Protein AF-A0A6G5A1R6-F1 (afdb_monomer_lite)

Secondary structure (DSSP, 8-state):
--PPPPPPP----------------PPPP-PPP--SHHHHHHHHHHHHHHHHHHHHHHHHHHHHHHHHHHHHHHHHHHHHHHHHHHHHHHHHHHHHHHHHHHHHH-SSS--HHHHHHHHHHHHHHHHHTTT--HHHHHHHHHHHHHHHHHHHHHHHHHHHHHHHHHHHHHHHHTTPPPPPTT-PPP--------TTSS--

Organism: Rhipicephalus microplus (NCBI:txid6941)

InterPro domains:
  IPR013956 E3 ubiquitin ligase Bre1 [PTHR23163] (1-174)
  IPR058643 BRE1-like, coiled-coil containing domain [PF26095] (72-158)

Structure (mmCIF, N/CA/C/O backbone):
data_AF-A0A6G5A1R6-F1
#
_entry.id   AF-A0A6G5A1R6-F1
#
loop_
_atom_site.group_PDB
_atom_site.id
_atom_site.type_symbol
_atom_site.label_atom_id
_atom_site.label_alt_id
_atom_site.label_comp_id
_atom_site.label_asym_id
_atom_site.label_entity_id
_atom_site.label_seq_id
_atom_site.pdbx_PDB_ins_code
_atom_site.Cartn_x
_atom_site.Cartn_y
_atom_site.Cartn_z
_atom_site.occupancy
_atom_site.B_iso_or_equiv
_atom_site.auth_seq_id
_atom_site.auth_comp_id
_atom_site.auth_asym_id
_atom_site.auth_atom_id
_atom_site.pdbx_PDB_model_num
ATOM 1 N N . MET A 1 1 ? -18.354 44.944 42.701 1.00 37.66 1 MET A N 1
ATOM 2 C CA . MET A 1 1 ? -18.327 45.266 41.257 1.00 37.66 1 MET A CA 1
ATOM 3 C C . MET A 1 1 ? -17.566 44.148 40.556 1.00 37.66 1 MET A C 1
ATOM 5 O O . MET A 1 1 ? -16.345 44.161 40.581 1.00 37.66 1 MET A O 1
ATOM 9 N N . ALA A 1 2 ? -18.259 43.123 40.054 1.00 40.31 2 ALA A N 1
ATOM 10 C CA . ALA A 1 2 ? -17.629 41.998 39.359 1.00 40.31 2 ALA A CA 1
ATOM 11 C C . ALA A 1 2 ? -17.933 42.120 37.860 1.00 40.31 2 ALA A C 1
ATOM 13 O O . ALA A 1 2 ? -19.094 42.089 37.451 1.00 40.31 2 ALA A O 1
ATOM 14 N N . SER A 1 3 ? -16.886 42.349 37.069 1.00 41.44 3 SER A N 1
ATOM 15 C CA . SER A 1 3 ? -16.968 42.670 35.644 1.00 41.44 3 SER A CA 1
ATOM 16 C C . SER A 1 3 ? -17.394 41.464 34.804 1.00 41.44 3 SER A C 1
ATOM 18 O O . SER A 1 3 ? -16.716 40.441 34.756 1.00 41.44 3 SER A O 1
ATOM 20 N N . LYS A 1 4 ? -18.520 41.625 34.108 1.00 42.22 4 LYS A N 1
ATOM 21 C CA . LYS A 1 4 ? -19.064 40.735 33.076 1.00 42.22 4 LYS A CA 1
ATOM 22 C C . LYS A 1 4 ? -18.298 40.984 31.765 1.00 42.22 4 LYS A C 1
ATOM 24 O O . LYS A 1 4 ? -18.279 42.119 31.296 1.00 42.22 4 LYS A O 1
ATOM 29 N N . ARG A 1 5 ? -17.699 39.959 31.150 1.00 47.28 5 ARG A N 1
ATOM 30 C CA . ARG A 1 5 ? -17.283 39.997 29.731 1.00 47.28 5 ARG A CA 1
ATOM 31 C C . ARG A 1 5 ? -18.296 39.199 28.898 1.00 47.28 5 ARG A C 1
ATOM 33 O O . ARG A 1 5 ? -18.532 38.044 29.249 1.00 47.28 5 ARG A O 1
ATOM 40 N N . PRO A 1 6 ? -18.902 39.763 27.838 1.00 44.19 6 PRO A N 1
ATOM 41 C CA . PRO A 1 6 ? -19.706 38.996 26.895 1.00 44.19 6 PRO A CA 1
ATOM 42 C C . PRO A 1 6 ? -18.831 38.442 25.757 1.00 44.19 6 PRO A C 1
ATOM 44 O O . PRO A 1 6 ? -17.873 39.088 25.332 1.00 44.19 6 PRO A O 1
ATOM 47 N N . ALA A 1 7 ? -19.160 37.242 25.278 1.00 43.38 7 ALA A N 1
ATOM 48 C CA . ALA A 1 7 ? -18.595 36.649 24.065 1.00 43.38 7 ALA A CA 1
ATOM 49 C C . ALA A 1 7 ? -19.375 37.129 22.820 1.00 43.38 7 ALA A C 1
ATOM 51 O O . ALA A 1 7 ? -20.590 37.325 22.934 1.00 43.38 7 ALA A O 1
ATOM 52 N N . PRO A 1 8 ? -18.730 37.306 21.652 1.00 47.03 8 PRO A N 1
ATOM 53 C CA . PRO A 1 8 ? -19.421 37.670 20.421 1.00 47.03 8 PRO A CA 1
ATOM 54 C C . PRO A 1 8 ? -20.036 36.435 19.738 1.00 47.03 8 PRO A C 1
ATOM 56 O O . PRO A 1 8 ? -19.440 35.358 19.727 1.00 47.03 8 PRO A O 1
ATOM 59 N N . GLN A 1 9 ? -21.237 36.610 19.182 1.00 48.62 9 GLN A N 1
ATOM 60 C CA . GLN A 1 9 ? -21.895 35.684 18.254 1.00 48.62 9 GLN A CA 1
ATOM 61 C C . GLN A 1 9 ? -21.699 36.177 16.815 1.00 48.62 9 GLN A C 1
ATOM 63 O O . GLN A 1 9 ? -21.861 37.369 16.587 1.00 48.62 9 GLN A O 1
ATOM 68 N N . ASP A 1 10 ? -21.368 35.256 15.903 1.00 35.75 10 ASP A N 1
ATOM 69 C CA . ASP A 1 10 ? -21.681 35.193 14.454 1.00 35.75 10 ASP A CA 1
ATOM 70 C C . ASP A 1 10 ? -20.736 34.127 13.852 1.00 35.75 10 ASP A C 1
ATOM 72 O O . ASP A 1 10 ? -19.562 34.107 14.199 1.00 35.75 10 ASP A O 1
ATOM 76 N N . SER A 1 11 ? -21.073 33.174 12.979 1.00 40.50 11 SER A N 1
ATOM 77 C CA . SER A 1 11 ? -22.237 32.863 12.141 1.00 40.50 11 SER A CA 1
ATOM 78 C C . SER A 1 11 ? -22.070 31.384 11.631 1.00 40.50 11 SER A C 1
ATOM 80 O O . SER A 1 11 ? -21.159 30.702 12.106 1.00 40.50 11 SER A O 1
ATOM 82 N N . PRO A 1 12 ? -22.931 30.810 10.758 1.00 45.41 12 PRO A N 1
ATOM 83 C CA . PRO A 1 12 ? -23.432 29.435 10.898 1.00 45.41 12 PRO A CA 1
ATOM 84 C C . PRO A 1 12 ? -22.786 28.356 10.001 1.00 45.41 12 PRO A C 1
ATOM 86 O O . PRO A 1 12 ? -22.313 28.630 8.906 1.00 45.41 12 PRO A O 1
ATOM 89 N N . GLY A 1 13 ? -22.933 27.093 10.430 1.00 36.28 13 GLY A N 1
ATOM 90 C CA . GLY A 1 13 ? -22.993 25.917 9.551 1.00 36.28 13 GLY A CA 1
ATOM 91 C C . GLY A 1 13 ? -21.692 25.134 9.363 1.00 36.28 13 GLY A C 1
ATOM 92 O O . GLY A 1 13 ? -20.876 25.510 8.544 1.00 36.28 13 GLY A O 1
ATOM 93 N N . VAL A 1 14 ? -21.550 24.001 10.060 1.00 35.31 14 VAL A N 1
ATOM 94 C CA . VAL A 1 14 ? -21.408 22.647 9.481 1.00 35.31 14 VAL A CA 1
ATOM 95 C C . VAL A 1 14 ? -21.689 21.643 10.606 1.00 35.31 14 VAL A C 1
ATOM 97 O O . VAL A 1 14 ? -21.234 21.773 11.740 1.00 35.31 14 VAL A O 1
ATOM 100 N N . SER A 1 15 ? -22.521 20.667 10.271 1.00 44.44 15 SER A N 1
ATOM 101 C CA . SER A 1 15 ? -23.044 19.578 11.087 1.00 44.44 15 SER A CA 1
ATOM 102 C C . SER A 1 15 ? -21.977 18.802 11.866 1.00 44.44 15 SER A C 1
ATOM 104 O O . SER A 1 15 ? -21.265 17.975 11.298 1.00 44.44 15 SER A O 1
ATOM 106 N 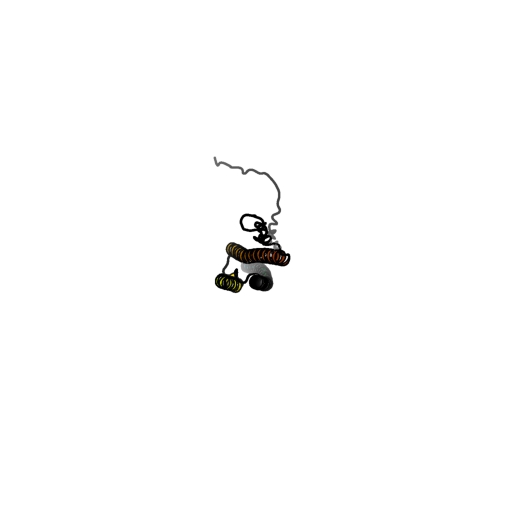N . SER A 1 16 ? -21.948 18.972 13.186 1.00 34.16 16 SER A N 1
ATOM 107 C CA . SER A 1 16 ? -21.417 17.960 14.096 1.00 34.16 16 SER A CA 1
ATOM 108 C C . SER A 1 16 ? -22.596 17.176 14.667 1.00 34.16 16 SER A C 1
ATOM 110 O O . SER A 1 16 ? -23.357 17.648 15.512 1.00 34.16 16 SER A O 1
ATOM 112 N N . SER A 1 17 ? -22.791 15.958 14.162 1.00 43.94 17 SER A N 1
ATOM 113 C CA . SER A 1 17 ? -23.677 14.971 14.773 1.00 43.94 17 SER A CA 1
ATOM 114 C C . SER A 1 17 ? -23.094 14.570 16.129 1.00 43.94 17 SER A C 1
ATOM 116 O O . SER A 1 17 ? -22.391 13.566 16.255 1.00 43.94 17 SER A O 1
ATOM 118 N N . ALA A 1 18 ? -23.345 15.392 17.146 1.00 39.50 18 ALA A N 1
ATOM 119 C CA . ALA A 1 18 ? -23.112 15.031 18.531 1.00 39.50 18 ALA A CA 1
ATOM 120 C C . ALA A 1 18 ? -23.950 13.778 18.833 1.00 39.50 18 ALA A C 1
ATOM 122 O O . ALA A 1 18 ? -25.140 13.754 18.496 1.00 39.50 18 ALA A O 1
ATOM 123 N N . PRO A 1 19 ? -23.379 12.723 19.440 1.00 44.16 19 PRO A N 1
ATOM 124 C CA . PRO A 1 19 ? -24.162 11.554 19.789 1.00 44.16 19 PRO A CA 1
ATOM 125 C C . PRO A 1 19 ? -25.196 12.021 20.807 1.00 44.16 19 PRO A C 1
ATOM 127 O O . PRO A 1 19 ? -24.842 12.508 21.882 1.00 44.16 19 PRO A O 1
ATOM 130 N N . SER A 1 20 ? -26.478 11.938 20.445 1.00 49.69 20 SER A N 1
ATOM 131 C CA . SER A 1 20 ? -27.570 12.285 21.345 1.00 49.69 20 SER A CA 1
ATOM 132 C C . SER A 1 20 ? -27.355 11.494 22.629 1.00 49.69 20 SER A C 1
ATOM 134 O O . SER A 1 20 ? -27.448 10.262 22.617 1.00 49.69 20 SER A O 1
ATOM 136 N N . ALA A 1 21 ? -27.012 12.179 23.719 1.00 51.44 21 ALA A N 1
ATOM 137 C CA . ALA A 1 21 ? -26.946 11.567 25.029 1.00 51.44 21 ALA A CA 1
ATOM 138 C C . ALA A 1 21 ? -28.348 11.026 25.312 1.00 51.44 21 ALA A C 1
ATOM 140 O O . ALA A 1 21 ? -29.255 11.786 25.654 1.00 51.44 21 ALA A O 1
ATOM 141 N N . LYS A 1 22 ? -28.546 9.723 25.076 1.00 55.75 22 LYS A N 1
ATOM 142 C CA . LYS A 1 22 ? -29.782 9.011 25.381 1.00 55.75 22 LYS A CA 1
ATOM 143 C C . LYS A 1 22 ? -29.945 9.119 26.892 1.00 55.75 22 LYS A C 1
ATOM 145 O O . LYS A 1 22 ? -29.352 8.346 27.640 1.00 55.75 22 LYS A O 1
ATOM 150 N N . LYS A 1 23 ? -30.666 10.148 27.347 1.00 60.12 23 LYS A N 1
ATOM 151 C CA . LYS A 1 23 ? -31.041 10.307 28.749 1.00 60.12 23 LYS A CA 1
ATOM 152 C C . LYS A 1 23 ? -31.852 9.068 29.088 1.00 60.12 23 LYS A C 1
ATOM 154 O O . LYS A 1 23 ? -32.952 8.885 28.577 1.00 60.12 23 LYS A O 1
ATOM 159 N N . VAL A 1 24 ? -31.240 8.180 29.864 1.00 60.38 24 VAL A N 1
ATOM 160 C CA . VAL A 1 24 ? -31.854 6.928 30.289 1.00 60.38 24 VAL A CA 1
ATOM 161 C C . VAL A 1 24 ? -33.054 7.300 31.147 1.00 60.38 24 VAL A C 1
ATOM 163 O O . VAL A 1 24 ? -32.905 7.772 32.274 1.00 60.38 24 VAL A O 1
ATOM 166 N N . HIS A 1 25 ? -34.243 7.164 30.569 1.00 57.06 25 HIS A N 1
ATOM 167 C CA . HIS A 1 25 ? -35.486 7.401 31.272 1.00 57.06 25 HIS A CA 1
ATOM 168 C C . HIS A 1 25 ? -35.794 6.149 32.088 1.00 57.06 25 HIS A C 1
ATOM 170 O O . HIS A 1 25 ? -36.140 5.106 31.541 1.00 57.06 25 HIS A O 1
ATOM 176 N N . PHE A 1 26 ? -35.615 6.241 33.402 1.00 61.94 26 PHE A N 1
ATOM 177 C CA . PHE A 1 26 ? -36.092 5.216 34.321 1.00 61.94 26 PHE A CA 1
ATOM 178 C C . PHE A 1 26 ? -37.542 5.522 34.684 1.00 61.94 26 PHE A C 1
ATOM 180 O O . PHE A 1 26 ? -37.869 6.672 34.990 1.00 61.94 26 PHE A O 1
ATOM 187 N N . GLU A 1 27 ? -38.402 4.508 34.642 1.00 59.50 27 GLU A N 1
ATOM 188 C CA . GLU A 1 27 ? -39.765 4.619 35.153 1.00 59.50 27 GLU A CA 1
ATOM 189 C C . GLU A 1 27 ? -39.739 4.723 36.691 1.00 59.50 27 GLU A C 1
ATOM 191 O O . GLU A 1 27 ? -39.061 3.919 37.344 1.00 59.50 27 GLU A O 1
ATOM 196 N N . PRO A 1 28 ? -40.438 5.698 37.301 1.00 60.69 28 PRO A N 1
ATOM 197 C CA . PRO A 1 28 ? -40.482 5.834 38.753 1.00 60.69 28 PRO A CA 1
ATOM 198 C C . PRO A 1 28 ? -41.183 4.640 39.418 1.00 60.69 28 PRO A C 1
ATOM 200 O O . PRO A 1 28 ? -42.360 4.379 39.172 1.00 60.69 28 PRO A O 1
ATOM 203 N N . PHE A 1 29 ? -40.479 3.945 40.314 1.00 60.00 29 PHE A N 1
ATOM 204 C CA . PHE A 1 29 ? -41.039 2.863 41.127 1.00 60.00 29 PHE A CA 1
ATOM 205 C C . PHE A 1 29 ? -41.682 3.427 42.401 1.00 60.00 29 PHE A C 1
ATOM 207 O O . PHE A 1 29 ? -41.032 4.147 43.161 1.00 60.00 29 PHE A O 1
ATOM 214 N N . ARG A 1 30 ? -42.959 3.109 42.644 1.00 66.44 30 ARG A N 1
ATOM 215 C CA . ARG A 1 30 ? -43.690 3.569 43.834 1.00 66.44 30 ARG A CA 1
ATOM 216 C C . ARG A 1 30 ? -43.457 2.607 44.995 1.00 66.44 30 ARG A C 1
ATOM 218 O O . ARG A 1 30 ? -43.897 1.462 44.954 1.00 66.44 30 ARG A O 1
ATOM 225 N N . ILE A 1 31 ? -42.796 3.088 46.041 1.00 61.56 31 ILE A N 1
ATOM 226 C CA . ILE A 1 31 ? -42.693 2.379 47.318 1.00 61.56 31 ILE A CA 1
ATOM 227 C C . ILE A 1 31 ? -44.078 2.460 47.983 1.00 61.56 31 ILE A C 1
ATOM 229 O O . ILE A 1 31 ? -44.575 3.555 48.238 1.00 61.56 31 ILE A O 1
ATOM 233 N N . GLY A 1 32 ? -44.744 1.316 48.179 1.00 65.38 32 GLY A N 1
ATOM 234 C CA . GLY A 1 32 ? -46.032 1.239 48.887 1.00 65.38 32 GLY A CA 1
ATOM 235 C C . GLY A 1 32 ? -45.906 1.596 50.375 1.00 65.38 32 GLY A C 1
ATOM 236 O O . GLY A 1 32 ? -44.791 1.757 50.867 1.00 65.38 32 GLY A O 1
ATOM 237 N N . GLN A 1 33 ? -47.030 1.684 51.097 1.00 63.47 33 GLN A N 1
ATOM 238 C CA . GLN A 1 33 ? -47.055 2.030 52.530 1.00 63.47 33 GLN A CA 1
ATOM 239 C C . GLN A 1 33 ? -46.072 1.177 53.343 1.00 63.47 33 GLN A C 1
ATOM 241 O O . GLN A 1 33 ? -45.880 -0.003 53.054 1.00 63.47 33 GLN A O 1
ATOM 246 N N . VAL A 1 34 ? -45.406 1.807 54.306 1.00 63.84 34 VAL A N 1
ATOM 247 C CA . VAL A 1 34 ? -44.343 1.210 55.116 1.00 63.84 34 VAL A CA 1
ATOM 248 C C . VAL A 1 34 ? -44.787 1.254 56.571 1.00 63.84 34 VAL A C 1
ATOM 250 O O . VAL A 1 34 ? -45.128 2.326 57.066 1.00 63.84 34 VAL A O 1
ATOM 253 N N . SER A 1 35 ? -44.809 0.099 57.230 1.00 69.69 35 SER A N 1
ATOM 254 C CA . SER A 1 35 ? -45.418 -0.063 58.558 1.00 69.69 35 SER A CA 1
ATOM 255 C C . SER A 1 35 ? -44.371 -0.156 59.671 1.00 69.69 35 SER A C 1
ATOM 257 O O . SER A 1 35 ? -44.672 0.119 60.830 1.00 69.69 35 SER A O 1
ATOM 259 N N . THR A 1 36 ? -43.131 -0.524 59.325 1.00 84.38 36 THR A N 1
ATOM 260 C CA . THR A 1 36 ? -41.991 -0.651 60.244 1.00 84.38 36 THR A CA 1
ATOM 261 C C . THR A 1 36 ? -40.688 -0.189 59.580 1.00 84.38 36 THR A C 1
ATOM 263 O O . THR A 1 36 ? -40.569 -0.172 58.354 1.00 84.38 36 THR A O 1
ATOM 266 N N . LEU A 1 37 ? -39.687 0.171 60.392 1.00 84.56 37 LEU A N 1
ATOM 267 C CA . LEU A 1 37 ? -38.338 0.530 59.924 1.00 84.56 37 LEU A CA 1
ATOM 268 C C . LEU A 1 37 ? -37.701 -0.603 59.099 1.00 84.56 37 LEU A C 1
ATOM 270 O O . LEU A 1 37 ? -37.118 -0.364 58.049 1.00 84.56 37 LEU A O 1
ATOM 274 N N . GLU A 1 38 ? -37.903 -1.844 59.532 1.00 87.06 38 GLU A N 1
ATOM 275 C CA . GLU A 1 38 ? -37.393 -3.049 58.874 1.00 87.06 38 GLU A CA 1
ATOM 276 C C . GLU A 1 38 ? -38.022 -3.263 57.482 1.00 87.06 38 GLU A C 1
ATOM 278 O O . GLU A 1 38 ? -37.331 -3.597 56.519 1.00 87.06 38 GLU A O 1
ATOM 283 N N . GLU A 1 39 ? -39.324 -2.980 57.333 1.00 85.06 39 GLU A N 1
ATOM 284 C CA . GLU A 1 39 ? -40.007 -3.008 56.034 1.00 85.06 39 GLU A CA 1
ATOM 285 C C . GLU A 1 39 ? -39.484 -1.902 55.095 1.00 85.06 39 GLU A C 1
ATOM 287 O O . GLU A 1 39 ? -39.354 -2.110 53.883 1.00 85.06 39 GLU A O 1
ATOM 292 N N . MET A 1 40 ? -39.144 -0.731 55.645 1.00 84.88 40 MET A N 1
ATOM 293 C CA . MET A 1 40 ? -38.543 0.374 54.893 1.00 84.88 40 MET A CA 1
ATOM 294 C C . MET A 1 40 ? -37.166 0.003 54.341 1.00 84.88 40 MET A C 1
ATOM 296 O O . MET A 1 40 ? -36.891 0.214 53.154 1.00 84.88 40 MET A O 1
ATOM 300 N N . ASP A 1 41 ? -36.310 -0.553 55.196 1.00 88.75 41 ASP A N 1
ATOM 301 C CA . ASP A 1 41 ? -34.943 -0.938 54.853 1.00 88.75 41 ASP A CA 1
ATOM 302 C C . ASP A 1 41 ? -34.941 -2.058 53.813 1.00 88.75 41 ASP A C 1
ATOM 304 O O . ASP A 1 41 ? -34.221 -1.981 52.813 1.00 88.75 41 ASP A O 1
ATOM 308 N N . MET A 1 42 ? -35.837 -3.038 53.965 1.00 91.56 42 MET A N 1
ATOM 309 C CA . MET A 1 42 ? -36.051 -4.095 52.978 1.00 91.56 42 MET A CA 1
ATOM 310 C C . MET A 1 42 ? -36.425 -3.524 51.601 1.00 91.56 42 MET A C 1
ATOM 312 O O . MET A 1 42 ? -35.809 -3.873 50.590 1.00 91.56 42 MET A O 1
ATOM 316 N N . LYS A 1 43 ? -37.399 -2.601 51.534 1.00 88.88 43 LYS A N 1
ATOM 317 C CA . LYS A 1 43 ? -37.808 -1.958 50.268 1.00 88.88 43 LYS A CA 1
ATOM 318 C C . LYS A 1 43 ? -36.690 -1.097 49.672 1.00 88.88 43 LYS A C 1
ATOM 320 O O . LYS A 1 43 ? -36.519 -1.069 48.450 1.00 88.88 43 LYS A O 1
ATOM 325 N N . THR A 1 44 ? -35.896 -0.435 50.511 1.00 91.44 44 THR A N 1
ATOM 326 C CA . THR A 1 44 ? -34.741 0.368 50.079 1.00 91.44 44 THR A CA 1
ATOM 327 C C . THR A 1 44 ? -33.654 -0.511 49.462 1.00 91.44 44 THR A C 1
ATOM 329 O O . THR A 1 44 ? -33.168 -0.202 48.371 1.00 91.44 44 THR A O 1
ATOM 332 N N . LEU A 1 45 ? -33.319 -1.639 50.096 1.00 95.38 45 LEU A N 1
ATOM 333 C CA . LEU A 1 45 ? -32.371 -2.621 49.564 1.00 95.38 45 LEU A CA 1
ATOM 334 C C . LEU A 1 45 ? -32.842 -3.200 48.227 1.00 95.38 45 LEU A C 1
ATOM 336 O O . LEU A 1 45 ? -32.063 -3.246 47.274 1.00 95.38 45 LEU A O 1
ATOM 340 N N . GLN A 1 46 ? -34.119 -3.575 48.113 1.00 92.81 46 GLN A N 1
ATOM 341 C CA . GLN A 1 46 ? -34.694 -4.058 46.852 1.00 92.81 46 GLN A CA 1
ATOM 342 C C . GLN A 1 46 ? -34.580 -3.015 45.732 1.00 92.81 46 GLN A C 1
ATOM 344 O O . GLN A 1 46 ? -34.193 -3.346 44.608 1.00 92.81 46 GLN A O 1
ATOM 349 N N . PHE A 1 47 ? -34.867 -1.744 46.032 1.00 88.88 47 PHE A N 1
ATOM 350 C CA . PHE A 1 47 ? -34.736 -0.654 45.066 1.00 88.88 47 PHE A CA 1
ATOM 351 C C . PHE A 1 47 ? -33.284 -0.451 44.617 1.00 88.88 47 PHE A C 1
ATOM 353 O O . PHE A 1 47 ? -33.007 -0.351 43.418 1.00 88.88 47 PHE A O 1
ATOM 360 N N . GLN A 1 48 ? -32.347 -0.416 45.567 1.00 94.25 48 GLN A N 1
ATOM 361 C CA . GLN A 1 48 ? -30.924 -0.284 45.265 1.00 94.25 48 GLN A CA 1
ATOM 362 C C . GLN A 1 48 ? -30.428 -1.453 44.412 1.00 94.25 48 GLN A C 1
ATOM 364 O O . GLN A 1 48 ? -29.770 -1.221 43.398 1.00 94.25 48 GLN A O 1
ATOM 369 N N . ASN A 1 49 ? -30.804 -2.687 44.757 1.00 95.50 49 ASN A N 1
ATOM 370 C CA . ASN A 1 49 ? -30.438 -3.885 44.007 1.00 95.50 49 ASN A CA 1
ATOM 371 C C . ASN A 1 49 ? -30.978 -3.830 42.569 1.00 95.50 49 ASN A C 1
ATOM 373 O O . ASN A 1 49 ? -30.223 -4.004 41.614 1.00 95.50 49 ASN A O 1
ATOM 377 N N . ARG A 1 50 ? -32.245 -3.435 42.384 1.00 95.19 50 ARG A N 1
ATOM 378 C CA . ARG A 1 50 ? -32.838 -3.269 41.048 1.00 95.19 50 ARG A CA 1
ATOM 379 C C . ARG A 1 50 ? -32.131 -2.197 40.215 1.00 95.19 50 ARG A C 1
ATOM 381 O O . ARG A 1 50 ? -31.917 -2.390 39.020 1.00 95.19 50 ARG A O 1
ATOM 388 N N . LYS A 1 51 ? -31.719 -1.085 40.830 1.00 95.75 51 LYS A N 1
ATOM 389 C CA . LYS A 1 51 ? -30.951 -0.026 40.155 1.00 95.75 51 LYS A CA 1
ATOM 390 C C . LYS A 1 51 ? -29.535 -0.482 39.789 1.00 95.75 51 LYS A C 1
ATOM 392 O O . LYS A 1 51 ? -29.024 -0.095 38.738 1.00 95.75 51 LYS A O 1
ATOM 397 N N . LEU A 1 52 ? -28.898 -1.292 40.635 1.00 97.19 52 LEU A N 1
ATOM 398 C CA . LEU A 1 52 ? -27.608 -1.915 40.332 1.00 97.19 52 LEU A CA 1
ATOM 399 C C . LEU A 1 52 ? -27.734 -2.903 39.170 1.00 97.19 52 LEU A C 1
ATOM 401 O O . LEU A 1 52 ? -26.939 -2.809 38.240 1.00 97.19 52 LEU A O 1
ATOM 405 N N . ALA A 1 53 ? -28.762 -3.756 39.168 1.00 96.62 53 ALA A N 1
ATOM 406 C CA . ALA A 1 53 ? -29.045 -4.681 38.071 1.00 96.62 53 ALA A CA 1
ATOM 407 C C . ALA A 1 53 ? -29.233 -3.939 36.738 1.00 96.62 53 ALA A C 1
ATOM 409 O O . ALA A 1 53 ? -28.571 -4.253 35.757 1.00 96.62 53 ALA A O 1
ATOM 410 N N . GLN A 1 54 ? -30.022 -2.859 36.721 1.00 96.25 54 GLN A N 1
ATOM 411 C CA . GLN A 1 54 ? -30.196 -2.035 35.518 1.00 96.25 54 GLN A CA 1
ATOM 412 C C . GLN A 1 54 ? -28.886 -1.408 35.015 1.00 96.25 54 GLN A C 1
ATOM 414 O O . GLN A 1 54 ? -28.651 -1.342 33.807 1.00 96.25 54 GLN A O 1
ATOM 419 N N . ARG A 1 55 ? -28.021 -0.927 35.922 1.00 96.44 55 ARG A N 1
ATOM 420 C CA . ARG A 1 55 ? -26.694 -0.409 35.542 1.00 96.44 55 ARG A CA 1
ATOM 421 C C . ARG A 1 55 ? -25.799 -1.518 34.999 1.00 96.44 55 ARG A C 1
ATOM 423 O O . ARG A 1 55 ? -25.067 -1.268 34.047 1.00 96.44 55 ARG A O 1
ATOM 430 N N . LEU A 1 56 ? -25.851 -2.708 35.592 1.00 97.69 56 LEU A N 1
ATOM 431 C CA . LEU A 1 56 ? -25.090 -3.867 35.140 1.00 97.69 56 LEU A CA 1
ATOM 432 C C . LEU A 1 56 ? -25.525 -4.282 33.731 1.00 97.69 56 LEU A C 1
ATOM 434 O O . LEU A 1 56 ? -24.677 -4.372 32.850 1.00 97.69 56 LEU A O 1
ATOM 438 N N . ASP A 1 57 ? -26.830 -4.399 33.482 1.00 97.81 57 ASP A N 1
ATOM 439 C CA . ASP A 1 57 ? -27.379 -4.708 32.156 1.00 97.81 57 ASP A CA 1
ATOM 440 C C . ASP A 1 57 ? -26.938 -3.686 31.103 1.00 97.81 57 ASP A C 1
ATOM 442 O O . ASP A 1 57 ? -26.572 -4.041 29.982 1.00 97.81 57 ASP A O 1
ATOM 446 N N . GLN A 1 58 ? -26.934 -2.397 31.458 1.00 97.19 58 GLN A N 1
ATOM 447 C CA . GLN A 1 58 ? -26.442 -1.348 30.569 1.00 97.19 58 GLN A CA 1
ATOM 448 C C . GLN A 1 58 ? -24.949 -1.518 30.263 1.00 97.19 58 GLN A C 1
ATOM 450 O O . GLN A 1 58 ? -24.548 -1.365 29.108 1.00 97.19 58 GLN A O 1
ATOM 455 N N . ARG A 1 59 ? -24.127 -1.818 31.276 1.00 97.69 59 ARG A N 1
ATOM 456 C CA . ARG A 1 59 ? -22.687 -2.043 31.093 1.00 97.69 59 ARG A CA 1
ATOM 457 C C . ARG A 1 59 ? -22.411 -3.266 30.229 1.00 97.69 59 ARG A C 1
ATOM 459 O O . ARG A 1 59 ? -21.600 -3.151 29.321 1.00 97.69 59 ARG A O 1
ATOM 466 N N . ILE A 1 60 ? -23.135 -4.366 30.431 1.00 98.19 60 ILE A N 1
ATOM 467 C CA . ILE A 1 60 ? -23.025 -5.580 29.609 1.00 98.19 60 ILE A CA 1
ATOM 468 C C . ILE A 1 60 ? -23.362 -5.275 28.146 1.00 98.19 60 ILE A C 1
ATOM 470 O O . ILE A 1 60 ? -22.629 -5.678 27.246 1.00 98.19 60 ILE A O 1
ATOM 474 N N . ARG A 1 61 ? -24.435 -4.514 27.884 1.00 97.75 61 ARG A N 1
ATOM 475 C CA . ARG A 1 61 ? -24.781 -4.101 26.513 1.00 97.75 61 ARG A CA 1
ATOM 476 C C . ARG A 1 61 ? -23.671 -3.265 25.880 1.00 97.75 61 ARG A C 1
ATOM 478 O O . ARG A 1 61 ? -23.234 -3.585 24.781 1.00 97.75 61 ARG A O 1
ATOM 485 N N . GLN A 1 62 ? -23.168 -2.255 26.590 1.00 97.12 62 GLN A N 1
ATOM 486 C CA . GLN A 1 62 ? -22.057 -1.425 26.106 1.00 97.12 62 GLN A CA 1
ATOM 487 C C . GLN A 1 62 ? -20.797 -2.250 25.837 1.00 97.12 62 GLN A C 1
ATOM 489 O O . GLN A 1 62 ? -20.133 -2.056 24.824 1.00 97.12 62 GLN A O 1
ATOM 494 N N . GLU A 1 63 ? -20.476 -3.189 26.722 1.00 98.44 63 GLU A N 1
ATOM 495 C CA . GLU A 1 63 ? -19.351 -4.097 26.545 1.00 98.44 63 GLU A CA 1
ATOM 496 C C . GLU A 1 63 ? -19.537 -4.976 25.303 1.00 98.44 63 GLU A C 1
ATOM 498 O O . GLU A 1 63 ? -18.611 -5.102 24.508 1.00 98.44 63 GLU A O 1
ATOM 503 N N . SER A 1 64 ? -20.735 -5.527 25.087 1.00 98.44 64 SER A N 1
ATOM 504 C CA . SER A 1 64 ? -21.034 -6.336 23.900 1.00 98.44 64 SER A CA 1
ATOM 505 C C . SER A 1 64 ? -20.911 -5.537 22.598 1.00 98.44 64 SER A C 1
ATOM 507 O O . SER A 1 64 ? -20.331 -6.028 21.632 1.00 98.44 64 S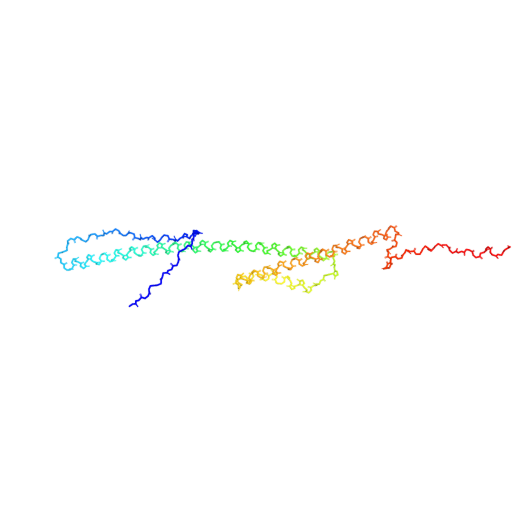ER A O 1
ATOM 509 N N . GLU A 1 65 ? -21.369 -4.280 22.587 1.00 98.31 65 GLU A N 1
ATOM 510 C CA . GLU A 1 65 ? -21.237 -3.373 21.441 1.00 98.31 65 GLU A CA 1
ATOM 511 C C . GLU A 1 65 ? -19.764 -3.060 21.144 1.00 98.31 65 GLU A C 1
ATOM 513 O O . GLU A 1 65 ? -19.339 -3.086 19.988 1.00 98.31 65 GLU A O 1
ATOM 518 N N . LEU A 1 66 ? -18.967 -2.795 22.184 1.00 98.50 66 LEU A N 1
ATOM 519 C CA . LEU A 1 66 ? -17.534 -2.542 22.040 1.00 98.50 66 LEU A CA 1
ATOM 520 C C . LEU A 1 66 ? -16.783 -3.787 21.559 1.00 98.50 66 LEU A C 1
ATOM 522 O O . LEU A 1 66 ? -15.962 -3.672 20.653 1.00 98.50 66 LEU A O 1
ATOM 526 N N . ARG A 1 67 ? -17.091 -4.970 22.103 1.00 98.50 67 ARG A N 1
ATOM 527 C CA . ARG A 1 67 ? -16.501 -6.247 21.669 1.00 98.50 67 ARG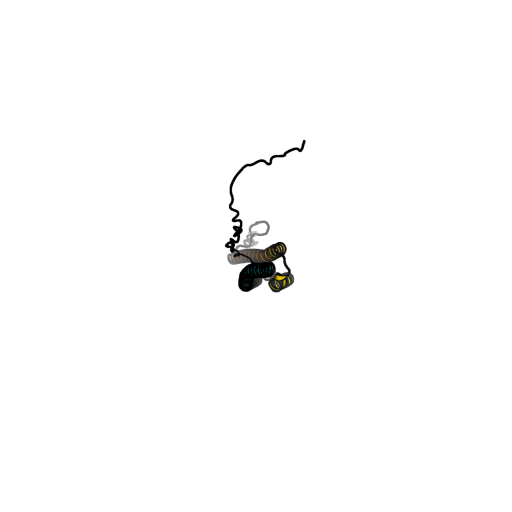 A CA 1
ATOM 528 C C . ARG A 1 67 ? -16.805 -6.537 20.199 1.00 98.50 67 ARG A C 1
ATOM 530 O O . ARG A 1 67 ? -15.885 -6.842 19.449 1.00 98.50 67 ARG A O 1
ATOM 537 N N . ALA A 1 68 ? -18.055 -6.357 19.770 1.00 98.31 68 ALA A N 1
ATOM 538 C CA . ALA A 1 68 ? -18.437 -6.519 18.366 1.00 98.31 68 ALA A CA 1
ATOM 539 C C . AL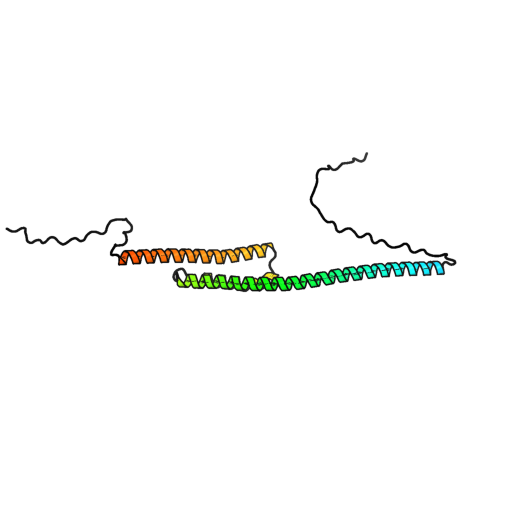A A 1 68 ? -17.706 -5.523 17.448 1.00 98.31 68 ALA A C 1
ATOM 541 O O . ALA A 1 68 ? -17.293 -5.870 16.342 1.00 98.31 68 ALA A O 1
ATOM 542 N N . ARG A 1 69 ? -17.503 -4.283 17.911 1.00 98.25 69 ARG A N 1
ATOM 543 C CA . ARG A 1 69 ? -16.756 -3.270 17.157 1.00 98.25 69 ARG A CA 1
ATOM 544 C C . ARG A 1 69 ? -15.267 -3.600 17.043 1.00 98.25 69 ARG A C 1
ATOM 546 O O . ARG A 1 69 ? -14.698 -3.358 15.984 1.00 98.25 69 ARG A O 1
ATOM 553 N N . VAL A 1 70 ? -14.648 -4.142 18.094 1.00 98.31 70 VAL A N 1
ATOM 554 C CA . VAL A 1 70 ? -13.257 -4.626 18.049 1.00 98.31 70 VAL A CA 1
ATOM 555 C C . VAL A 1 70 ? -13.127 -5.753 17.028 1.00 98.31 70 VAL A C 1
ATOM 557 O O . VAL A 1 70 ? -12.325 -5.629 16.110 1.00 98.31 70 VAL A O 1
ATOM 560 N N . GLU A 1 71 ? -13.994 -6.766 17.092 1.00 98.31 71 GLU A N 1
ATOM 561 C CA . GLU A 1 71 ? -13.979 -7.887 16.141 1.00 98.31 71 GLU A CA 1
ATOM 562 C C . GLU A 1 71 ? -14.151 -7.413 14.684 1.00 98.31 71 GLU A C 1
ATOM 564 O O . GLU A 1 71 ? -13.491 -7.899 13.765 1.00 98.31 71 GLU A O 1
ATOM 569 N N . GLN A 1 72 ? -15.029 -6.432 14.449 1.00 98.19 72 GLN A N 1
ATOM 570 C CA . GLN A 1 72 ? -15.200 -5.841 13.122 1.00 98.19 72 GLN A CA 1
ATOM 571 C C . GLN A 1 72 ? -13.927 -5.132 12.634 1.00 98.19 72 GLN A C 1
ATOM 573 O O . GLN A 1 72 ? -13.572 -5.252 11.459 1.00 98.19 72 GLN A O 1
ATOM 578 N N . LEU A 1 73 ? -13.262 -4.372 13.509 1.00 98.19 73 LEU A N 1
ATOM 579 C CA . LEU A 1 73 ? -12.028 -3.662 13.173 1.00 98.19 73 LEU A CA 1
ATOM 580 C C . LEU A 1 73 ? -10.878 -4.636 12.896 1.00 98.19 73 LEU A C 1
ATOM 582 O O . LEU A 1 73 ? -10.167 -4.435 11.918 1.00 98.19 73 LEU A O 1
ATOM 586 N N . GLU A 1 74 ? -10.752 -5.709 13.675 1.00 97.06 74 GLU A N 1
ATOM 587 C CA . GLU A 1 74 ? -9.753 -6.766 13.462 1.00 97.06 74 GLU A CA 1
ATOM 588 C C . GLU A 1 74 ? -9.955 -7.466 12.112 1.00 97.06 74 GLU A C 1
ATOM 590 O O . GLU A 1 74 ? -9.019 -7.579 11.323 1.00 97.06 74 GLU A O 1
ATOM 595 N N . LYS A 1 75 ? -11.196 -7.848 11.774 1.00 97.00 75 LYS A N 1
ATOM 596 C CA . LYS A 1 75 ? -11.509 -8.439 10.457 1.00 97.00 75 LYS A CA 1
ATOM 597 C C . LYS A 1 75 ? -11.147 -7.504 9.307 1.00 97.00 75 LYS A C 1
ATOM 599 O O . LYS A 1 75 ? -10.622 -7.950 8.286 1.00 97.00 75 LYS A O 1
ATOM 604 N N . ARG A 1 76 ? -11.440 -6.209 9.458 1.00 96.69 76 ARG A N 1
ATOM 605 C CA . ARG A 1 76 ? -11.077 -5.204 8.457 1.00 96.69 76 ARG A CA 1
ATOM 606 C C . ARG A 1 76 ? -9.559 -5.067 8.340 1.00 96.69 76 ARG A C 1
ATOM 608 O O . ARG A 1 76 ? -9.066 -5.033 7.221 1.00 96.69 76 ARG A O 1
ATOM 615 N N . GLN A 1 77 ? -8.836 -5.039 9.457 1.00 94.50 77 GLN A N 1
ATOM 616 C CA . GLN A 1 77 ? -7.377 -4.973 9.462 1.00 94.50 77 GLN A CA 1
ATOM 617 C C . GLN A 1 77 ? -6.763 -6.149 8.692 1.00 94.50 77 GLN A C 1
ATOM 619 O O . GLN A 1 77 ? -5.960 -5.921 7.795 1.00 94.50 77 GLN A O 1
ATOM 624 N N . THR A 1 78 ? -7.201 -7.386 8.948 1.00 93.44 78 THR A N 1
ATOM 625 C CA . THR A 1 78 ? -6.714 -8.565 8.206 1.00 93.44 78 THR A CA 1
ATOM 626 C C . THR A 1 78 ? -7.010 -8.473 6.704 1.00 93.44 78 THR A C 1
ATOM 628 O O . THR A 1 78 ? -6.195 -8.874 5.874 1.00 93.44 78 THR A O 1
ATOM 631 N N . SER A 1 79 ? -8.171 -7.927 6.326 1.00 94.62 79 SER A N 1
ATOM 632 C CA . SER A 1 79 ? -8.499 -7.681 4.917 1.00 94.62 79 SER A CA 1
ATOM 633 C C . SER A 1 79 ? -7.571 -6.635 4.288 1.00 94.62 79 SER A C 1
ATOM 635 O O . SER A 1 79 ? -7.070 -6.847 3.182 1.00 94.62 79 SER A O 1
ATOM 637 N N . ASP A 1 80 ? -7.333 -5.520 4.983 1.00 92.81 80 ASP A N 1
ATOM 638 C CA . ASP A 1 80 ? -6.468 -4.429 4.522 1.00 92.81 80 ASP A CA 1
ATOM 639 C C . ASP A 1 80 ? -5.003 -4.912 4.386 1.00 92.81 80 ASP A C 1
ATOM 641 O O . ASP A 1 80 ? -4.346 -4.622 3.384 1.00 92.81 80 ASP A O 1
ATOM 645 N N . GLU A 1 81 ? -4.513 -5.746 5.312 1.00 91.44 81 GLU A N 1
ATOM 646 C CA . GLU A 1 81 ? -3.207 -6.430 5.228 1.00 91.44 81 GLU A CA 1
ATOM 647 C C . GLU A 1 81 ? -3.091 -7.324 3.980 1.00 91.44 81 GLU A C 1
ATOM 649 O O . GLU A 1 81 ? -2.057 -7.341 3.297 1.00 91.44 81 GLU A O 1
ATOM 654 N N . GLY A 1 82 ? -4.168 -8.032 3.629 1.00 92.62 82 GLY A N 1
ATOM 655 C CA . GLY A 1 82 ? -4.240 -8.824 2.402 1.00 92.62 82 GLY A CA 1
ATOM 656 C C . GLY A 1 82 ? -4.096 -7.965 1.143 1.00 92.62 82 GLY A C 1
ATOM 657 O O . GLY A 1 82 ? -3.303 -8.288 0.254 1.00 92.62 82 GLY A O 1
ATOM 658 N N . VAL A 1 83 ? -4.809 -6.836 1.077 1.00 93.75 83 VAL A N 1
ATOM 659 C CA . VAL A 1 83 ? -4.717 -5.889 -0.049 1.00 93.75 83 VAL A CA 1
ATOM 660 C C . VAL A 1 83 ? -3.307 -5.306 -0.163 1.00 93.75 83 VAL A C 1
ATOM 662 O O . VAL A 1 83 ? -2.737 -5.308 -1.256 1.00 93.75 83 VAL A O 1
ATOM 665 N N . LEU A 1 84 ? -2.710 -4.870 0.952 1.00 90.94 84 LEU A N 1
ATOM 666 C CA . LEU A 1 84 ? -1.339 -4.345 0.983 1.00 90.94 84 LEU A CA 1
ATOM 667 C C . LEU A 1 84 ? -0.321 -5.365 0.460 1.00 90.94 84 LEU A C 1
ATOM 669 O O . LEU A 1 84 ? 0.558 -5.015 -0.330 1.00 90.94 84 LEU A O 1
ATOM 673 N N . THR A 1 85 ? -0.474 -6.637 0.831 1.00 90.00 85 THR A N 1
ATOM 674 C CA . THR A 1 85 ? 0.389 -7.725 0.349 1.00 90.00 85 THR A CA 1
ATOM 675 C C . THR A 1 85 ? 0.301 -7.889 -1.171 1.00 90.00 85 THR A C 1
ATOM 677 O O . THR A 1 85 ? 1.325 -8.028 -1.847 1.00 90.00 85 THR A O 1
ATOM 680 N N . VAL A 1 86 ? -0.911 -7.832 -1.731 1.00 93.75 86 VAL A N 1
ATOM 681 C CA . VAL A 1 86 ? -1.137 -7.936 -3.180 1.00 93.75 86 VAL A CA 1
ATOM 682 C C . VAL A 1 86 ? -0.521 -6.750 -3.924 1.00 93.75 86 VAL A C 1
ATOM 684 O O . VAL A 1 86 ? 0.195 -6.960 -4.905 1.00 93.75 86 VAL A O 1
ATOM 687 N N . VAL A 1 87 ? -0.745 -5.521 -3.447 1.00 93.19 87 VAL A N 1
ATOM 688 C CA . VAL A 1 87 ? -0.159 -4.305 -4.037 1.00 93.19 87 VAL A CA 1
ATOM 689 C C . VAL A 1 87 ? 1.367 -4.380 -4.013 1.00 93.19 87 VAL A C 1
ATOM 691 O O . VAL A 1 87 ? 2.009 -4.173 -5.040 1.00 93.19 87 VAL A O 1
ATOM 694 N N . ASN A 1 88 ? 1.953 -4.755 -2.875 1.00 91.00 88 ASN A N 1
ATOM 695 C CA . ASN A 1 88 ? 3.399 -4.895 -2.717 1.00 91.00 88 ASN A CA 1
ATOM 696 C C . ASN A 1 88 ? 4.007 -5.904 -3.701 1.00 91.00 88 ASN A C 1
ATOM 698 O O . ASN A 1 88 ? 5.063 -5.645 -4.279 1.00 91.00 88 ASN A O 1
ATOM 702 N N . ARG A 1 89 ? 3.336 -7.042 -3.911 1.00 91.19 89 ARG A N 1
ATOM 703 C CA . ARG A 1 89 ? 3.781 -8.068 -4.859 1.00 91.19 89 ARG A CA 1
ATOM 704 C C . ARG A 1 89 ? 3.812 -7.533 -6.290 1.00 91.19 89 ARG A C 1
ATOM 706 O O . ARG A 1 89 ? 4.827 -7.687 -6.960 1.00 91.19 89 ARG A O 1
ATOM 713 N N . TYR A 1 90 ? 2.729 -6.902 -6.745 1.00 94.88 90 TYR A N 1
ATOM 714 C CA . TYR A 1 90 ? 2.669 -6.349 -8.103 1.00 94.88 90 TYR A CA 1
ATOM 715 C C . TYR A 1 90 ? 3.627 -5.174 -8.300 1.00 94.88 90 TYR A C 1
ATOM 717 O O . TYR A 1 90 ? 4.204 -5.041 -9.374 1.00 94.88 90 TYR A O 1
ATOM 725 N N . TRP A 1 91 ? 3.858 -4.365 -7.266 1.00 93.00 91 TRP A N 1
ATOM 726 C CA . TRP A 1 91 ? 4.865 -3.308 -7.315 1.00 93.00 91 TRP A CA 1
ATOM 727 C C . TRP A 1 91 ? 6.274 -3.875 -7.510 1.00 93.00 91 TRP A C 1
ATOM 729 O O . TRP A 1 91 ? 7.029 -3.403 -8.355 1.00 93.00 91 TRP A O 1
ATOM 739 N N . ASN A 1 92 ? 6.630 -4.913 -6.748 1.00 90.25 92 ASN A N 1
ATOM 740 C CA . ASN A 1 92 ? 7.927 -5.574 -6.894 1.00 90.25 92 ASN A CA 1
ATOM 741 C C . ASN A 1 92 ? 8.079 -6.234 -8.265 1.00 90.25 92 ASN A C 1
ATOM 743 O O . ASN A 1 92 ? 9.150 -6.150 -8.857 1.00 90.25 92 ASN A O 1
ATOM 747 N N . GLN A 1 93 ? 7.007 -6.827 -8.793 1.00 91.94 93 GLN A N 1
ATOM 748 C CA . GLN A 1 93 ? 7.001 -7.368 -10.149 1.00 91.94 93 GLN A CA 1
ATOM 749 C C . GLN A 1 93 ? 7.247 -6.273 -11.196 1.00 91.94 93 GLN A C 1
ATOM 751 O O . GLN A 1 93 ? 8.108 -6.446 -12.048 1.00 91.94 93 GLN A O 1
ATOM 756 N N . LEU A 1 94 ? 6.565 -5.127 -11.093 1.00 92.12 94 LEU A N 1
ATOM 757 C CA . LEU A 1 94 ? 6.788 -3.986 -11.985 1.00 92.12 94 LEU A CA 1
ATOM 758 C C . LEU A 1 94 ? 8.248 -3.514 -11.947 1.00 92.12 94 LEU A C 1
ATOM 760 O O . LEU A 1 94 ? 8.845 -3.273 -12.993 1.00 92.12 94 LEU A O 1
ATOM 764 N N . ASN A 1 95 ? 8.824 -3.385 -10.750 1.00 89.69 95 ASN A N 1
ATOM 765 C CA . ASN A 1 95 ? 10.223 -2.988 -10.595 1.00 89.69 95 ASN A CA 1
ATOM 766 C C . ASN A 1 95 ? 11.177 -3.984 -11.271 1.00 89.69 95 ASN A C 1
ATOM 768 O O . ASN A 1 95 ? 12.126 -3.568 -11.933 1.00 89.69 95 ASN A O 1
ATOM 772 N N . GLU A 1 96 ? 10.912 -5.284 -11.139 1.00 89.00 96 GLU A N 1
ATOM 773 C CA . GLU A 1 96 ? 11.711 -6.324 -11.787 1.00 89.00 96 GLU A CA 1
ATOM 774 C C . GLU A 1 96 ? 11.548 -6.307 -13.314 1.00 89.00 96 GLU A C 1
ATOM 776 O O . GLU A 1 96 ? 12.537 -6.407 -14.038 1.00 89.00 96 GLU A O 1
ATOM 781 N N . ASP A 1 97 ? 10.333 -6.093 -13.824 1.00 91.62 97 ASP A N 1
ATOM 782 C CA . ASP A 1 97 ? 10.082 -5.958 -15.261 1.00 91.62 97 ASP A CA 1
ATOM 783 C C . ASP A 1 97 ? 10.851 -4.758 -15.839 1.00 91.62 97 ASP A C 1
ATOM 785 O O . ASP A 1 97 ? 11.553 -4.891 -16.844 1.00 91.62 97 ASP A O 1
ATOM 789 N N . LEU A 1 98 ? 10.800 -3.598 -15.171 1.00 90.12 98 LEU A N 1
ATOM 790 C CA . LEU A 1 98 ? 11.577 -2.412 -15.552 1.00 90.12 98 LEU A CA 1
ATOM 791 C C . LEU A 1 98 ? 13.083 -2.701 -15.571 1.00 90.12 98 LEU A C 1
ATOM 793 O O . LEU A 1 98 ? 13.776 -2.291 -16.506 1.00 90.12 98 LEU A O 1
ATOM 797 N N . ARG A 1 99 ? 13.581 -3.443 -14.576 1.00 86.75 99 ARG A N 1
ATOM 798 C CA . ARG A 1 99 ? 14.985 -3.862 -14.484 1.00 86.75 99 ARG A CA 1
ATOM 799 C C . ARG A 1 99 ? 15.389 -4.741 -15.667 1.00 86.75 99 ARG A C 1
ATOM 801 O O . ARG A 1 99 ? 16.404 -4.475 -16.310 1.00 86.75 99 ARG A O 1
ATOM 808 N N . VAL A 1 100 ? 14.595 -5.767 -15.974 1.00 88.94 100 VAL A N 1
ATOM 809 C CA . VAL A 1 100 ? 14.845 -6.684 -17.097 1.00 88.94 100 VAL A CA 1
ATOM 810 C C . VAL A 1 100 ? 14.803 -5.940 -18.431 1.00 88.94 100 VAL A C 1
ATOM 812 O O . VAL A 1 100 ? 15.638 -6.200 -19.298 1.00 88.94 100 VAL A O 1
ATOM 815 N N . LEU A 1 101 ? 13.862 -5.007 -18.609 1.00 90.00 101 LEU A N 1
ATOM 816 C CA . LEU A 1 101 ? 13.799 -4.173 -19.809 1.00 90.00 101 LEU A CA 1
ATOM 817 C C . LEU A 1 101 ? 15.063 -3.319 -19.950 1.00 90.00 101 LEU A C 1
ATOM 819 O O . LEU A 1 101 ? 15.685 -3.338 -21.011 1.00 90.00 101 LEU A O 1
ATOM 823 N N . LEU A 1 102 ? 15.476 -2.621 -18.890 1.00 87.25 102 LEU A N 1
ATOM 824 C CA . LEU A 1 102 ? 16.663 -1.768 -18.922 1.00 87.25 102 LEU A CA 1
ATOM 825 C C . LEU A 1 102 ? 17.924 -2.572 -19.271 1.00 87.25 102 LEU A C 1
ATOM 827 O O . LEU A 1 102 ? 18.653 -2.190 -20.182 1.00 87.25 102 LEU A O 1
ATOM 831 N N . GLN A 1 103 ? 18.114 -3.735 -18.637 1.00 85.94 103 GLN A N 1
ATOM 832 C CA . GLN A 1 103 ? 19.240 -4.636 -18.906 1.00 85.94 103 GLN A CA 1
ATOM 833 C C . GLN A 1 103 ? 19.301 -5.096 -20.376 1.00 85.94 103 GLN A C 1
ATOM 835 O O . GLN A 1 103 ? 20.385 -5.311 -20.915 1.00 85.94 103 GLN A O 1
ATOM 840 N N . ARG A 1 104 ? 18.147 -5.257 -21.041 1.00 85.31 104 ARG A N 1
ATOM 841 C CA . ARG A 1 104 ? 18.079 -5.659 -22.457 1.00 85.31 104 ARG A CA 1
ATOM 842 C C . ARG A 1 104 ? 18.402 -4.525 -23.427 1.00 85.31 104 ARG A C 1
ATOM 844 O O . ARG A 1 104 ? 18.915 -4.804 -24.507 1.00 85.31 104 ARG A O 1
ATOM 851 N N . PHE A 1 105 ? 18.053 -3.285 -23.087 1.00 82.88 105 PHE A N 1
ATOM 852 C CA . PHE A 1 105 ? 18.192 -2.139 -23.990 1.00 82.88 105 PHE A CA 1
ATOM 853 C C . PHE A 1 105 ? 19.509 -1.379 -23.824 1.00 82.88 105 PHE A C 1
ATOM 855 O O . PHE A 1 105 ? 20.023 -0.862 -24.815 1.00 82.88 105 PHE A O 1
ATOM 862 N N . ASP A 1 106 ? 20.061 -1.325 -22.613 1.00 77.31 106 ASP A N 1
ATOM 863 C CA . ASP A 1 106 ? 21.314 -0.629 -22.321 1.00 77.31 106 ASP A CA 1
ATOM 864 C C . ASP A 1 106 ? 22.069 -1.360 -21.198 1.00 77.31 106 ASP A C 1
ATOM 866 O O . ASP A 1 106 ? 21.949 -1.037 -20.016 1.00 77.31 106 ASP A O 1
ATOM 870 N N . SER A 1 107 ? 22.836 -2.388 -21.580 1.00 66.94 107 SER A N 1
ATOM 871 C CA . SER A 1 107 ? 23.655 -3.180 -20.654 1.00 66.94 107 SER A CA 1
ATOM 872 C C . SER A 1 107 ? 24.819 -2.392 -20.047 1.00 66.94 107 SER A C 1
ATOM 874 O O . SER A 1 107 ? 25.379 -2.839 -19.054 1.00 66.94 107 SER A O 1
ATOM 876 N N . GLU A 1 108 ? 25.198 -1.246 -20.628 1.00 63.56 108 GLU A N 1
ATOM 877 C CA . GLU A 1 108 ? 26.283 -0.399 -20.110 1.00 63.56 108 GLU A CA 1
ATOM 878 C C . GLU A 1 108 ? 25.798 0.607 -19.060 1.00 63.56 108 GLU A C 1
ATOM 880 O O . GLU A 1 108 ? 26.559 0.992 -18.178 1.00 63.56 108 GLU A O 1
ATOM 885 N N . ALA A 1 109 ? 24.519 0.993 -19.094 1.00 61.81 109 ALA A N 1
ATOM 886 C CA . ALA A 1 109 ? 23.878 1.766 -18.024 1.00 61.81 109 ALA A CA 1
ATOM 887 C C . ALA A 1 109 ? 23.499 0.915 -16.793 1.00 61.81 109 ALA A C 1
ATOM 889 O O . ALA A 1 109 ? 22.866 1.416 -15.857 1.00 61.81 109 ALA A O 1
ATOM 890 N N . TRP A 1 110 ? 23.838 -0.374 -16.805 1.00 63.06 110 TRP A N 1
ATOM 891 C CA . TRP A 1 110 ? 23.444 -1.337 -15.790 1.00 63.06 110 TRP A CA 1
ATOM 892 C C . TRP A 1 110 ? 24.463 -1.378 -14.640 1.00 63.06 110 TRP A C 1
ATOM 894 O O . TRP A 1 110 ? 25.546 -1.943 -14.771 1.00 63.06 110 TRP A O 1
ATOM 904 N N . ASP A 1 111 ? 24.112 -0.766 -13.506 1.00 71.19 111 ASP A N 1
ATOM 905 C CA . ASP A 1 111 ? 24.902 -0.799 -12.266 1.00 71.19 111 ASP A CA 1
ATOM 906 C C . ASP A 1 111 ? 24.329 -1.850 -11.297 1.00 71.19 111 ASP A C 1
ATOM 908 O O . ASP A 1 111 ? 23.277 -1.650 -10.683 1.00 71.19 111 ASP A O 1
ATOM 912 N N . GLU A 1 112 ? 25.030 -2.981 -11.151 1.00 65.56 112 GLU A N 1
ATOM 913 C CA . GLU A 1 112 ? 24.655 -4.092 -10.259 1.00 65.56 112 GLU A CA 1
ATOM 914 C C . GLU A 1 112 ? 24.485 -3.674 -8.793 1.00 65.56 112 GLU A C 1
ATOM 916 O O . GLU A 1 112 ? 23.691 -4.274 -8.059 1.00 65.56 112 GLU A O 1
ATOM 921 N N . SER A 1 113 ? 25.234 -2.661 -8.349 1.00 62.44 113 SER A N 1
ATOM 922 C CA . SER A 1 113 ? 25.316 -2.281 -6.941 1.00 62.44 113 SER A CA 1
ATOM 923 C C . SER A 1 113 ? 24.124 -1.432 -6.489 1.00 62.44 113 SER A C 1
ATOM 925 O O . SER A 1 113 ? 23.544 -1.712 -5.436 1.00 62.44 113 SER A O 1
ATOM 927 N N . GLU A 1 114 ? 23.683 -0.466 -7.305 1.00 68.50 114 GLU A N 1
ATOM 928 C CA . GLU A 1 114 ? 22.441 0.285 -7.062 1.00 68.50 114 GLU A CA 1
ATOM 929 C C . GLU A 1 114 ? 21.232 -0.661 -7.032 1.00 68.50 114 GLU A C 1
ATOM 931 O O . GLU A 1 114 ? 20.363 -0.559 -6.166 1.00 68.50 114 GLU A O 1
ATOM 936 N N . GLN A 1 115 ? 21.212 -1.640 -7.937 1.00 66.62 115 GLN A N 1
ATOM 937 C CA . GLN A 1 115 ? 20.080 -2.539 -8.127 1.00 66.62 115 GLN A CA 1
ATOM 938 C C . GLN A 1 115 ? 19.851 -3.479 -6.938 1.00 66.62 115 GLN A C 1
ATOM 940 O O . GLN A 1 115 ? 18.712 -3.738 -6.542 1.00 66.62 115 GLN A O 1
ATOM 945 N N . ARG A 1 116 ? 20.940 -3.996 -6.358 1.00 66.81 116 ARG A N 1
ATOM 946 C CA . ARG A 1 116 ? 20.873 -4.904 -5.209 1.00 66.81 116 ARG A CA 1
ATOM 947 C C . ARG A 1 116 ? 20.329 -4.193 -3.970 1.00 66.81 116 ARG A C 1
ATOM 949 O O . ARG A 1 116 ? 19.487 -4.752 -3.271 1.00 66.81 116 ARG A O 1
ATOM 956 N N . ASN A 1 117 ? 20.736 -2.942 -3.769 1.00 66.00 117 ASN A N 1
ATOM 957 C CA . ASN A 1 117 ? 20.254 -2.103 -2.674 1.00 66.00 117 ASN A CA 1
ATOM 958 C C . ASN A 1 117 ? 18.764 -1.745 -2.837 1.00 66.00 117 ASN A C 1
ATOM 960 O O . ASN A 1 117 ? 18.005 -1.790 -1.869 1.00 66.00 117 ASN A O 1
ATOM 964 N N . GLU A 1 118 ? 18.315 -1.442 -4.060 1.00 70.62 118 GLU A N 1
ATOM 965 C CA . GLU A 1 118 ? 16.902 -1.150 -4.356 1.00 70.62 118 GLU A CA 1
ATOM 966 C C . GLU A 1 118 ? 15.990 -2.378 -4.160 1.00 70.62 118 GLU A C 1
ATOM 968 O O . GLU A 1 118 ? 14.882 -2.269 -3.616 1.00 70.62 118 GLU A O 1
ATOM 973 N N . ALA A 1 119 ? 16.458 -3.565 -4.556 1.00 67.50 119 ALA A N 1
ATOM 974 C CA . ALA A 1 119 ? 15.738 -4.822 -4.359 1.00 67.50 119 ALA A CA 1
ATOM 975 C C . ALA A 1 119 ? 15.627 -5.191 -2.869 1.00 67.50 119 ALA A C 1
ATOM 977 O O . ALA A 1 119 ? 14.553 -5.561 -2.390 1.00 67.50 119 ALA A O 1
ATOM 978 N N . GLU A 1 120 ? 16.703 -5.035 -2.099 1.00 65.38 120 GLU A N 1
ATOM 979 C CA . GLU A 1 120 ? 16.700 -5.315 -0.660 1.00 65.38 120 GLU A CA 1
ATOM 980 C C . GLU A 1 120 ? 15.750 -4.374 0.102 1.00 65.38 120 GLU A C 1
ATOM 982 O O . GLU A 1 120 ? 14.915 -4.827 0.895 1.00 65.38 120 GLU A O 1
ATOM 987 N N . ALA A 1 121 ? 15.773 -3.077 -0.226 1.00 68.19 121 ALA A N 1
ATOM 988 C CA . ALA A 1 121 ? 14.890 -2.077 0.372 1.00 68.19 121 ALA A CA 1
ATOM 989 C C . ALA A 1 121 ? 13.398 -2.348 0.099 1.00 68.19 121 ALA A C 1
ATOM 991 O O . ALA A 1 121 ? 12.555 -2.200 0.987 1.00 68.19 121 ALA A O 1
ATOM 992 N N . THR A 1 122 ? 13.049 -2.780 -1.116 1.00 67.81 122 THR A N 1
ATOM 993 C CA . THR A 1 122 ? 11.650 -3.048 -1.500 1.00 67.81 122 THR A CA 1
ATOM 994 C C . THR A 1 122 ? 11.110 -4.373 -0.968 1.00 67.81 122 THR A C 1
ATOM 996 O O . THR A 1 122 ? 9.904 -4.499 -0.737 1.00 67.81 122 THR A O 1
ATOM 999 N N . THR A 1 123 ? 11.984 -5.346 -0.711 1.00 68.81 123 THR A N 1
ATOM 1000 C CA . THR A 1 123 ? 11.594 -6.643 -0.138 1.00 68.81 123 THR A CA 1
ATOM 1001 C C . THR A 1 123 ? 11.367 -6.549 1.376 1.00 68.81 123 THR A C 1
ATOM 1003 O O . THR A 1 123 ? 10.455 -7.184 1.902 1.00 68.81 123 THR A O 1
ATOM 1006 N N . SER A 1 124 ? 12.122 -5.688 2.068 1.00 76.62 124 SER A N 1
ATOM 1007 C CA . SER A 1 124 ? 11.969 -5.411 3.507 1.00 76.62 124 SER A CA 1
ATOM 1008 C C . SER A 1 124 ? 10.705 -4.596 3.861 1.00 76.62 124 SER A C 1
ATOM 1010 O O . SER A 1 124 ? 10.237 -4.619 5.000 1.00 76.62 124 SER A O 1
ATOM 1012 N N . PHE A 1 125 ? 10.090 -3.920 2.881 1.00 82.25 125 PHE A N 1
ATOM 1013 C CA . PHE A 1 125 ? 9.025 -2.928 3.089 1.00 82.25 125 PHE A CA 1
ATOM 1014 C C . PHE A 1 125 ? 7.834 -3.418 3.939 1.00 82.25 125 PHE A C 1
ATOM 1016 O O . PHE A 1 125 ? 7.430 -2.740 4.880 1.00 82.25 125 PHE A O 1
ATOM 1023 N N . LEU A 1 126 ? 7.281 -4.606 3.655 1.00 82.12 126 LEU A N 1
ATOM 1024 C CA . LEU A 1 126 ? 6.163 -5.155 4.444 1.00 82.12 126 LEU A CA 1
ATOM 1025 C C . LEU A 1 126 ? 6.580 -5.606 5.851 1.00 82.12 126 LEU A C 1
ATOM 1027 O O . LEU A 1 126 ? 5.772 -5.541 6.771 1.00 82.12 126 LEU A O 1
ATOM 1031 N N . GLY A 1 127 ? 7.826 -6.049 6.035 1.00 80.31 127 GLY A N 1
ATOM 1032 C CA . GLY A 1 127 ? 8.320 -6.505 7.338 1.00 80.31 127 GLY A CA 1
ATOM 1033 C C . GLY A 1 127 ? 8.475 -5.366 8.347 1.00 80.31 127 GLY A C 1
ATOM 1034 O O . GLY A 1 127 ? 8.376 -5.581 9.553 1.00 80.31 127 GLY A O 1
ATOM 1035 N N . MET A 1 128 ? 8.671 -4.141 7.857 1.00 83.19 128 MET A N 1
ATOM 1036 C CA . MET A 1 128 ? 8.840 -2.951 8.688 1.00 83.19 128 MET A CA 1
ATOM 1037 C C . MET A 1 128 ? 7.550 -2.153 8.908 1.00 83.19 128 MET A C 1
ATOM 1039 O O . MET A 1 128 ? 7.544 -1.263 9.751 1.00 83.19 128 MET A O 1
ATOM 1043 N N . LEU A 1 129 ? 6.454 -2.502 8.229 1.00 82.75 129 LEU A N 1
ATOM 1044 C CA . LEU A 1 129 ? 5.207 -1.723 8.199 1.00 82.75 129 LEU A CA 1
ATOM 1045 C C . LEU A 1 129 ? 4.573 -1.491 9.580 1.00 82.75 129 LEU A C 1
ATOM 1047 O O . LEU A 1 129 ? 3.931 -0.470 9.788 1.00 82.75 129 LEU A O 1
ATOM 1051 N N . LEU A 1 130 ? 4.787 -2.405 10.534 1.00 81.12 130 LEU A N 1
ATOM 1052 C CA . LEU A 1 130 ? 4.311 -2.270 11.917 1.00 81.12 130 LEU A CA 1
ATOM 1053 C C . LEU A 1 130 ? 5.053 -1.176 12.712 1.00 81.12 130 LEU A C 1
ATOM 1055 O O . LEU A 1 130 ? 4.562 -0.722 13.741 1.00 81.12 130 LEU A O 1
ATOM 1059 N N . HIS A 1 131 ? 6.249 -0.791 12.269 1.00 82.94 131 HIS A N 1
ATOM 1060 C CA . HIS A 1 131 ? 7.136 0.116 12.996 1.00 82.94 131 HIS A CA 1
ATOM 1061 C C . HIS A 1 131 ? 7.001 1.569 12.542 1.00 82.94 131 HIS A C 1
ATOM 1063 O O . HIS A 1 131 ? 7.435 2.451 13.274 1.00 82.94 131 HIS A O 1
ATOM 1069 N N . TRP A 1 132 ? 6.430 1.809 11.359 1.00 88.44 132 TRP A N 1
ATOM 1070 C CA . TRP A 1 132 ? 6.283 3.151 10.808 1.00 88.44 132 TRP A CA 1
ATOM 1071 C C . TRP A 1 132 ? 4.992 3.802 11.272 1.00 88.44 132 TRP A C 1
ATOM 1073 O O . TRP A 1 132 ? 3.921 3.188 11.255 1.00 88.44 132 TRP A O 1
ATOM 1083 N N . ASP A 1 133 ? 5.092 5.073 11.645 1.00 89.31 133 ASP A N 1
ATOM 1084 C CA . ASP A 1 133 ? 3.911 5.905 11.816 1.00 89.31 133 ASP A CA 1
ATOM 1085 C C . ASP A 1 133 ? 3.351 6.381 10.460 1.00 89.31 133 ASP A C 1
ATOM 1087 O O . ASP A 1 133 ? 3.814 5.998 9.382 1.00 89.31 133 ASP A O 1
ATOM 1091 N N . ARG A 1 134 ? 2.289 7.194 10.499 1.00 86.81 134 ARG A N 1
ATOM 1092 C CA . ARG A 1 134 ? 1.603 7.642 9.280 1.00 86.81 134 ARG A CA 1
ATOM 1093 C C . ARG A 1 134 ? 2.485 8.523 8.391 1.00 86.81 134 ARG A C 1
ATOM 1095 O O . ARG A 1 134 ? 2.348 8.448 7.175 1.00 86.81 134 ARG A O 1
ATOM 1102 N N . GLU A 1 135 ? 3.302 9.389 8.979 1.00 89.12 135 GLU A N 1
ATOM 1103 C CA . GLU A 1 135 ? 4.131 10.335 8.224 1.00 89.12 135 GLU A CA 1
ATOM 1104 C C . GLU A 1 135 ? 5.342 9.609 7.636 1.00 89.12 135 GLU A C 1
ATOM 1106 O O . GLU A 1 135 ? 5.628 9.747 6.447 1.00 89.12 135 GLU A O 1
ATOM 1111 N N . GLU A 1 136 ? 5.966 8.736 8.427 1.00 88.75 136 GLU A N 1
ATOM 1112 C CA . GLU A 1 136 ? 7.052 7.874 7.971 1.00 88.75 136 GLU A CA 1
ATOM 1113 C C . GLU A 1 136 ? 6.601 6.933 6.845 1.00 88.75 136 GLU A C 1
ATOM 1115 O O . GLU A 1 136 ? 7.304 6.781 5.846 1.00 88.75 136 GLU A O 1
ATOM 1120 N N . LEU A 1 137 ? 5.418 6.315 6.958 1.00 89.12 137 LEU A N 1
ATOM 1121 C CA . LEU A 1 137 ? 4.885 5.429 5.920 1.00 89.12 137 LEU A CA 1
ATOM 1122 C C . LEU A 1 137 ? 4.682 6.162 4.587 1.00 89.12 137 LEU A C 1
ATOM 1124 O O . LEU A 1 137 ? 5.008 5.607 3.535 1.00 89.12 137 LEU A O 1
ATOM 1128 N N . ASP A 1 138 ? 4.151 7.386 4.623 1.00 90.38 138 ASP A N 1
ATOM 1129 C CA . ASP A 1 138 ? 3.942 8.198 3.421 1.00 90.38 138 ASP A CA 1
ATOM 1130 C C . ASP A 1 138 ? 5.280 8.533 2.748 1.00 90.38 138 ASP A C 1
ATOM 1132 O O . ASP A 1 138 ? 5.448 8.336 1.542 1.00 90.38 138 ASP A O 1
ATOM 1136 N N . GLU A 1 139 ? 6.286 8.911 3.542 1.00 90.69 139 GLU A N 1
ATOM 1137 C CA . GLU A 1 139 ? 7.636 9.153 3.037 1.00 90.69 139 GLU A CA 1
ATOM 1138 C C . GLU A 1 139 ? 8.243 7.889 2.404 1.00 90.69 139 GLU A C 1
ATOM 1140 O O . GLU A 1 139 ? 8.789 7.938 1.297 1.00 90.69 139 GLU A O 1
ATOM 1145 N N . LYS A 1 140 ? 8.120 6.726 3.056 1.00 87.88 140 LYS A N 1
ATOM 1146 C CA . LYS A 1 140 ? 8.641 5.453 2.528 1.00 87.88 140 LYS A CA 1
ATOM 1147 C C . LYS A 1 140 ? 7.936 5.022 1.246 1.00 87.88 140 LYS A C 1
ATOM 1149 O O . LYS A 1 140 ? 8.591 4.516 0.330 1.00 87.88 140 LYS A O 1
ATOM 1154 N N . LEU A 1 141 ? 6.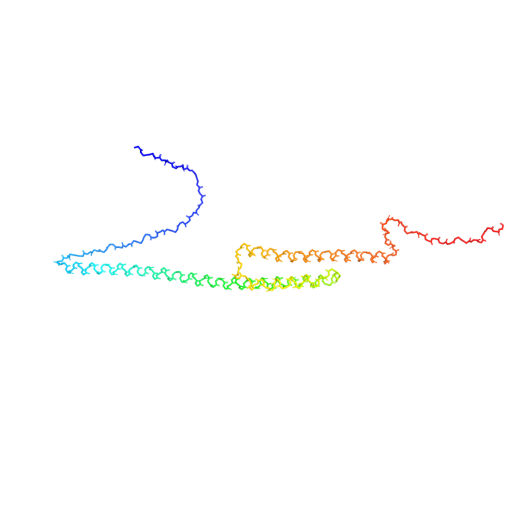624 5.231 1.149 1.00 89.50 141 LEU A N 1
ATOM 1155 C CA . LEU A 1 141 ? 5.873 4.990 -0.082 1.00 89.50 141 LEU A CA 1
ATOM 1156 C C . LEU A 1 141 ? 6.342 5.924 -1.202 1.00 89.50 141 LEU A C 1
ATOM 1158 O O . LEU A 1 141 ? 6.611 5.451 -2.308 1.00 89.50 141 LEU A O 1
ATOM 1162 N N . ALA A 1 142 ? 6.521 7.215 -0.916 1.00 90.62 142 ALA A N 1
ATOM 1163 C CA . ALA A 1 142 ? 7.028 8.183 -1.884 1.00 90.62 142 ALA A CA 1
ATOM 1164 C C . ALA A 1 142 ? 8.439 7.820 -2.383 1.00 90.62 142 ALA A C 1
ATOM 1166 O O . ALA A 1 142 ? 8.684 7.816 -3.592 1.00 90.62 142 ALA A O 1
ATOM 1167 N N . GLN A 1 143 ? 9.348 7.430 -1.482 1.00 89.06 143 GLN A N 1
ATOM 1168 C CA . GLN A 1 143 ? 10.693 6.954 -1.833 1.00 89.06 143 GLN A CA 1
ATOM 1169 C C . GLN A 1 143 ? 10.629 5.743 -2.772 1.00 89.06 143 GLN A C 1
ATOM 1171 O O . GLN A 1 143 ? 11.338 5.682 -3.778 1.00 89.06 143 GLN A O 1
ATOM 1176 N N . ARG A 1 144 ? 9.730 4.794 -2.498 1.00 89.25 144 ARG A N 1
ATOM 1177 C CA . ARG A 1 144 ? 9.547 3.609 -3.340 1.00 89.25 144 ARG A CA 1
ATOM 1178 C C . ARG A 1 144 ? 9.021 3.953 -4.734 1.00 89.25 144 ARG A C 1
ATOM 1180 O O . ARG A 1 144 ? 9.498 3.392 -5.720 1.00 89.25 144 ARG A O 1
ATOM 1187 N N . VAL A 1 145 ? 8.093 4.905 -4.825 1.00 92.06 145 VAL A N 1
ATOM 1188 C CA . VAL A 1 145 ? 7.599 5.443 -6.103 1.00 92.06 145 VAL A CA 1
ATOM 1189 C C . VAL A 1 145 ? 8.723 6.120 -6.884 1.00 92.06 145 VAL A C 1
ATOM 1191 O O . VAL A 1 145 ? 8.842 5.935 -8.101 1.00 92.06 145 VAL A O 1
ATOM 1194 N N . GLN A 1 146 ? 9.582 6.865 -6.191 1.00 91.50 146 GLN A N 1
ATOM 1195 C CA . GLN A 1 146 ? 10.718 7.550 -6.792 1.00 91.50 146 GLN A CA 1
ATOM 1196 C C . GLN A 1 146 ? 11.716 6.570 -7.426 1.00 91.50 146 GLN A C 1
ATOM 1198 O O . GLN A 1 146 ? 12.207 6.850 -8.520 1.00 91.50 146 GLN A O 1
ATOM 1203 N N . VAL A 1 147 ? 11.965 5.410 -6.804 1.00 87.75 147 VAL A N 1
ATOM 1204 C CA . VAL A 1 147 ? 12.814 4.344 -7.375 1.00 87.75 147 VAL A CA 1
ATOM 1205 C C . VAL A 1 147 ? 12.268 3.875 -8.725 1.00 87.75 147 VAL A C 1
ATOM 1207 O O . VAL A 1 147 ? 12.962 3.962 -9.737 1.00 87.75 147 VAL A O 1
ATOM 1210 N N . SER A 1 148 ? 10.994 3.477 -8.782 1.00 90.88 148 SER A N 1
ATOM 1211 C CA . SER A 1 148 ? 10.343 3.083 -10.043 1.00 90.88 148 SER A CA 1
ATOM 1212 C C . SER A 1 148 ? 10.355 4.204 -11.088 1.00 90.88 148 SER A C 1
ATOM 1214 O O . SER A 1 148 ? 10.609 3.958 -12.265 1.00 90.88 148 SER A O 1
ATOM 1216 N N . THR A 1 149 ? 10.147 5.454 -10.666 1.00 93.44 149 THR A N 1
ATOM 1217 C CA . THR A 1 149 ? 10.176 6.622 -11.563 1.00 93.44 149 THR A CA 1
ATOM 1218 C C . THR A 1 149 ? 11.565 6.818 -12.172 1.00 93.44 149 THR A C 1
ATOM 1220 O O . THR A 1 149 ? 11.695 7.067 -13.371 1.00 93.44 149 THR A O 1
ATOM 1223 N N . ARG A 1 150 ? 12.621 6.655 -11.368 1.00 89.94 150 ARG A N 1
ATOM 1224 C CA . ARG A 1 150 ? 14.010 6.726 -11.833 1.00 89.94 150 ARG A CA 1
ATOM 1225 C C . ARG A 1 150 ? 14.335 5.587 -12.797 1.00 89.94 150 ARG A C 1
ATOM 1227 O O . ARG A 1 150 ? 14.979 5.839 -13.813 1.00 89.94 150 ARG A O 1
ATOM 1234 N N . ALA A 1 151 ? 13.870 4.370 -12.521 1.00 88.56 151 ALA A N 1
ATOM 1235 C CA . ALA A 1 151 ? 14.046 3.232 -13.422 1.00 88.56 151 ALA A CA 1
ATOM 1236 C C . ALA A 1 151 ? 13.398 3.488 -14.795 1.00 88.56 151 ALA A C 1
ATOM 1238 O O . ALA A 1 151 ? 14.031 3.260 -15.825 1.00 88.56 151 ALA A O 1
ATOM 1239 N N . ILE A 1 152 ? 12.185 4.053 -14.823 1.00 93.12 152 ILE A N 1
ATOM 1240 C CA . ILE A 1 152 ? 11.514 4.464 -16.069 1.00 93.12 152 ILE A CA 1
ATOM 1241 C C . ILE A 1 152 ? 12.326 5.537 -16.806 1.00 93.12 152 ILE A C 1
ATOM 1243 O O . ILE A 1 152 ? 12.513 5.436 -18.016 1.00 93.12 152 ILE A O 1
ATOM 1247 N N . ALA A 1 153 ? 12.848 6.543 -16.101 1.00 92.62 153 ALA A N 1
ATOM 1248 C CA . ALA A 1 153 ? 13.676 7.578 -16.721 1.00 92.62 153 ALA A CA 1
ATOM 1249 C C . ALA A 1 153 ? 14.953 6.999 -17.360 1.00 92.62 153 ALA A C 1
ATOM 1251 O O . ALA A 1 153 ? 15.289 7.362 -18.487 1.00 92.62 153 ALA A O 1
ATOM 1252 N N . LYS A 1 154 ? 15.627 6.058 -16.682 1.00 89.75 154 LYS A N 1
ATOM 1253 C CA . LYS A 1 154 ? 16.778 5.326 -17.241 1.00 89.75 154 LYS A CA 1
ATOM 1254 C C . LYS A 1 154 ? 16.375 4.531 -18.493 1.00 89.75 154 LYS A C 1
ATOM 1256 O O . LYS A 1 154 ? 17.089 4.563 -19.490 1.00 89.75 154 LYS A O 1
ATOM 1261 N N . LEU A 1 155 ? 15.208 3.879 -18.480 1.00 90.25 155 LEU A N 1
ATOM 1262 C CA . LEU A 1 155 ? 14.696 3.131 -19.634 1.00 90.25 155 LEU A CA 1
ATOM 1263 C C . LEU A 1 155 ? 14.407 4.036 -20.841 1.00 90.25 155 LEU A C 1
ATOM 1265 O O . LEU A 1 155 ? 14.722 3.667 -21.970 1.00 90.25 155 LEU A O 1
ATOM 1269 N N . LEU A 1 156 ? 13.851 5.228 -20.614 1.00 92.06 156 LEU A N 1
ATOM 1270 C CA . LEU A 1 156 ? 13.643 6.218 -21.674 1.00 92.06 156 LEU A CA 1
ATOM 1271 C C . LEU A 1 156 ? 14.975 6.673 -22.284 1.00 92.06 156 LEU A C 1
ATOM 1273 O O . LEU A 1 156 ? 15.111 6.692 -23.503 1.00 92.06 156 LEU A O 1
ATOM 1277 N N . GLN A 1 157 ? 15.989 6.941 -21.456 1.00 91.50 157 GLN A N 1
ATOM 1278 C CA . GLN A 1 157 ? 17.328 7.297 -21.942 1.00 91.50 157 GLN A CA 1
ATOM 1279 C C . GLN A 1 157 ? 17.972 6.168 -22.761 1.00 91.50 157 GLN A C 1
ATOM 1281 O O . GLN A 1 157 ? 18.579 6.429 -23.801 1.00 91.50 157 GLN A O 1
ATOM 1286 N N . ALA A 1 158 ? 17.822 4.916 -22.322 1.00 89.62 158 ALA A N 1
ATOM 1287 C CA . ALA A 1 158 ? 18.270 3.740 -23.067 1.00 89.62 158 ALA A CA 1
ATOM 1288 C C . ALA A 1 158 ? 17.581 3.644 -24.439 1.00 89.62 158 ALA A C 1
ATOM 1290 O O . ALA A 1 158 ? 18.229 3.386 -25.456 1.00 89.62 158 ALA A O 1
ATOM 1291 N N . PHE A 1 159 ? 16.272 3.905 -24.483 1.00 90.00 159 PHE A N 1
ATOM 1292 C CA . PHE A 1 159 ? 15.509 3.921 -25.725 1.00 90.00 159 PHE A CA 1
ATOM 1293 C C . PHE A 1 159 ? 15.985 5.024 -26.682 1.00 90.00 159 PHE A C 1
ATOM 1295 O O . PHE A 1 159 ? 16.230 4.743 -27.855 1.00 90.00 159 PHE A O 1
ATOM 1302 N N . ASP A 1 160 ? 16.207 6.244 -26.189 1.00 91.56 160 ASP A N 1
ATOM 1303 C CA . ASP A 1 160 ? 16.724 7.352 -27.003 1.00 91.56 160 ASP A CA 1
ATOM 1304 C C . ASP A 1 160 ? 18.094 7.019 -27.614 1.00 91.56 160 ASP A C 1
ATOM 1306 O O . ASP A 1 160 ? 18.320 7.225 -28.810 1.00 91.56 160 ASP A O 1
ATOM 1310 N N . ARG A 1 161 ? 19.004 6.433 -26.823 1.00 89.06 161 ARG A N 1
ATOM 1311 C CA . ARG A 1 161 ? 20.321 5.972 -27.300 1.00 89.06 161 ARG A CA 1
ATOM 1312 C C . ARG A 1 161 ? 20.194 4.897 -28.375 1.00 89.06 161 ARG A C 1
ATOM 1314 O O . ARG A 1 161 ? 20.909 4.944 -29.380 1.00 89.06 161 ARG A O 1
ATOM 1321 N N . LEU A 1 162 ? 19.279 3.945 -28.192 1.00 89.44 162 LEU A N 1
ATOM 1322 C CA . LEU A 1 162 ? 19.011 2.901 -29.178 1.00 89.44 162 LEU A CA 1
ATOM 1323 C C . LEU A 1 162 ? 18.515 3.502 -30.498 1.00 89.44 162 LEU A C 1
ATOM 1325 O O . LEU A 1 162 ? 19.022 3.140 -31.560 1.00 89.44 162 LEU A O 1
ATOM 1329 N N . VAL A 1 163 ? 17.562 4.436 -30.437 1.00 91.00 163 VAL A N 1
ATOM 1330 C CA . VAL A 1 163 ? 17.025 5.131 -31.616 1.00 91.00 163 VAL A CA 1
ATOM 1331 C C . VAL A 1 163 ? 18.131 5.893 -32.346 1.00 91.00 163 VAL A C 1
ATOM 1333 O O . VAL A 1 163 ? 18.268 5.751 -33.562 1.00 91.00 163 VAL A O 1
ATOM 1336 N N . GLN A 1 164 ? 18.977 6.627 -31.619 1.00 91.56 164 GLN A N 1
ATOM 1337 C CA . GLN A 1 164 ? 20.119 7.343 -32.199 1.00 91.56 164 GLN A CA 1
ATOM 1338 C C . GLN A 1 164 ? 21.118 6.392 -32.869 1.00 91.56 164 GLN A C 1
ATOM 1340 O O . GLN A 1 164 ? 21.575 6.660 -33.981 1.00 91.56 164 GLN A O 1
ATOM 1345 N N . ARG A 1 165 ? 21.450 5.262 -32.230 1.00 89.88 165 ARG A N 1
ATOM 1346 C CA . ARG A 1 165 ? 22.340 4.248 -32.816 1.00 89.88 165 ARG A CA 1
ATOM 1347 C C . ARG A 1 165 ? 21.739 3.647 -34.085 1.00 89.88 165 ARG A C 1
ATOM 1349 O O . ARG A 1 165 ? 22.442 3.520 -35.082 1.00 89.88 165 ARG A O 1
ATOM 1356 N N . ASN A 1 166 ? 20.449 3.322 -34.068 1.00 91.00 166 ASN A N 1
ATOM 1357 C CA . ASN A 1 166 ? 19.750 2.781 -35.233 1.00 91.00 166 ASN A CA 1
ATOM 1358 C C . ASN A 1 166 ? 19.721 3.784 -36.394 1.00 91.00 166 ASN A C 1
ATOM 1360 O O . ASN A 1 166 ? 19.942 3.392 -37.536 1.00 91.00 166 ASN A O 1
ATOM 1364 N N . HIS A 1 167 ? 19.511 5.071 -36.110 1.00 92.94 167 HIS A N 1
ATOM 1365 C CA . HIS A 1 167 ? 19.573 6.123 -37.123 1.00 92.94 167 HIS A CA 1
ATOM 1366 C C . HIS A 1 167 ? 20.975 6.245 -37.739 1.00 92.94 167 HIS A C 1
ATOM 1368 O O . HIS A 1 167 ? 21.104 6.261 -38.959 1.00 92.94 167 HIS A O 1
ATOM 1374 N N . LYS A 1 168 ? 22.036 6.220 -36.918 1.00 91.44 168 LYS A N 1
ATOM 1375 C CA . LYS A 1 168 ? 23.428 6.215 -37.406 1.00 91.44 168 LYS A CA 1
ATOM 1376 C C . LYS A 1 168 ? 23.726 5.016 -38.310 1.00 91.44 168 LYS A C 1
ATOM 1378 O O . LYS A 1 168 ? 24.342 5.180 -39.356 1.00 91.44 168 LYS A O 1
ATOM 1383 N N . VAL A 1 169 ? 23.274 3.820 -37.925 1.00 92.62 169 VAL A N 1
ATOM 1384 C CA . VAL A 1 169 ? 23.430 2.606 -38.745 1.00 92.62 169 VAL A CA 1
ATOM 1385 C C . VAL A 1 169 ? 22.672 2.735 -40.068 1.00 92.62 169 VAL A C 1
ATOM 1387 O O . VAL A 1 169 ? 23.193 2.339 -41.104 1.00 92.62 169 VAL A O 1
ATOM 1390 N N . MET A 1 170 ? 21.469 3.313 -40.055 1.00 92.06 170 MET A N 1
ATOM 1391 C CA . MET A 1 170 ? 20.682 3.547 -41.268 1.00 92.06 170 MET A CA 1
ATOM 1392 C C . MET A 1 170 ? 21.393 4.488 -42.250 1.00 92.06 170 MET A C 1
ATOM 1394 O O . MET A 1 170 ? 21.462 4.159 -43.430 1.00 92.06 170 MET A O 1
ATOM 1398 N N . LEU A 1 171 ? 21.958 5.602 -41.768 1.00 91.50 171 LEU A N 1
ATOM 1399 C CA . LEU A 1 171 ? 22.737 6.533 -42.598 1.00 91.50 171 LEU A CA 1
ATOM 1400 C C . LEU A 1 171 ? 23.978 5.853 -43.191 1.00 91.50 171 LEU A C 1
ATOM 1402 O O . LEU A 1 171 ? 24.198 5.905 -44.399 1.00 91.50 171 LEU A O 1
ATOM 1406 N N . ALA A 1 172 ? 24.721 5.107 -42.366 1.00 89.31 172 ALA A N 1
ATOM 1407 C CA . ALA A 1 172 ? 25.892 4.361 -42.822 1.00 89.31 172 ALA A CA 1
ATOM 1408 C C . ALA A 1 172 ? 25.547 3.313 -43.901 1.00 89.31 172 ALA A C 1
ATOM 1410 O O . ALA A 1 172 ? 26.320 3.105 -44.833 1.00 89.31 172 ALA A O 1
ATOM 1411 N N . LEU A 1 173 ? 24.376 2.668 -43.811 1.00 87.75 173 LEU A N 1
ATOM 1412 C CA . LEU A 1 173 ? 23.884 1.734 -44.832 1.00 87.75 173 LEU A CA 1
ATOM 1413 C C . LEU A 1 173 ? 23.462 2.430 -46.136 1.00 87.75 173 LEU A C 1
ATOM 1415 O O . LEU A 1 173 ? 23.492 1.797 -47.190 1.00 87.75 173 LEU A O 1
ATOM 1419 N N . GLN A 1 174 ? 23.064 3.703 -46.078 1.00 86.75 174 GLN A N 1
ATOM 1420 C CA . GLN A 1 174 ? 22.706 4.511 -47.249 1.00 86.75 174 GLN A CA 1
ATOM 1421 C C . GLN A 1 174 ? 23.933 5.098 -47.967 1.00 86.75 174 GLN A C 1
ATOM 1423 O O . GLN A 1 174 ? 23.783 5.681 -49.038 1.00 86.75 174 GLN A O 1
ATOM 1428 N N . GLY A 1 175 ? 25.142 4.895 -47.430 1.00 73.75 175 GLY A N 1
ATOM 1429 C CA . GLY A 1 175 ? 26.385 5.415 -48.004 1.00 73.75 175 GLY A CA 1
ATOM 1430 C C . GLY A 1 175 ? 26.619 6.902 -47.728 1.00 73.75 175 GLY A C 1
ATOM 1431 O O . GLY A 1 175 ? 27.563 7.469 -48.272 1.00 73.75 175 GLY A O 1
ATOM 1432 N N . GLU A 1 176 ? 25.794 7.528 -46.885 1.00 65.69 176 GLU A N 1
ATOM 1433 C CA . GLU A 1 176 ? 26.053 8.867 -46.362 1.00 65.69 176 GLU A CA 1
ATOM 1434 C C . GLU A 1 176 ? 27.028 8.737 -45.183 1.00 65.69 176 GLU A C 1
ATOM 1436 O O . GLU A 1 176 ? 26.725 8.087 -44.176 1.00 65.69 176 GLU A O 1
ATOM 1441 N N . GLU A 1 177 ? 28.228 9.317 -45.309 1.00 57.66 177 GLU A N 1
ATOM 1442 C CA . GLU A 1 177 ? 29.123 9.450 -44.159 1.00 57.66 177 GLU A CA 1
ATOM 1443 C C . GLU A 1 177 ? 28.399 10.248 -43.065 1.00 57.66 177 GLU A C 1
ATOM 1445 O O . GLU A 1 177 ? 27.760 11.264 -43.362 1.00 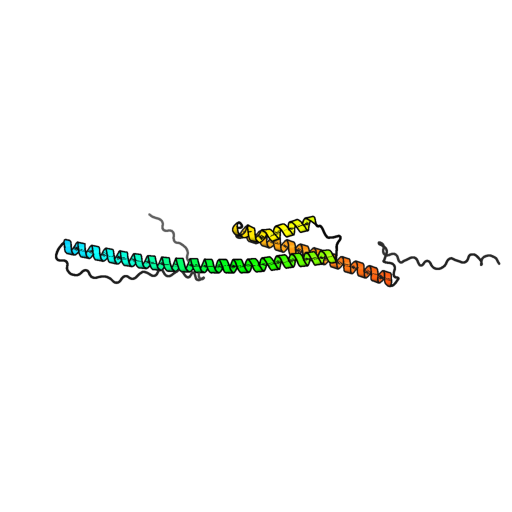57.66 177 GLU A O 1
ATOM 1450 N N . PRO A 1 178 ? 28.463 9.806 -41.795 1.00 57.41 178 PRO A N 1
ATOM 1451 C CA . PRO A 1 178 ? 27.875 10.569 -40.709 1.00 57.41 178 PRO A CA 1
ATOM 1452 C C . PRO A 1 178 ? 28.501 11.971 -40.710 1.00 57.41 178 PRO A C 1
ATOM 1454 O O . PRO A 1 178 ? 29.725 12.069 -40.835 1.00 57.41 178 PRO A O 1
ATOM 1457 N N . PRO A 1 179 ? 27.705 13.049 -40.567 1.00 55.84 179 PRO A N 1
ATOM 1458 C CA . PRO A 1 179 ? 28.251 14.396 -40.551 1.00 55.84 179 PRO A CA 1
ATOM 1459 C C . PRO A 1 179 ? 29.322 14.468 -39.463 1.00 55.84 179 PRO A C 1
ATOM 1461 O O . PRO A 1 179 ? 29.078 14.080 -38.314 1.00 55.84 179 PRO A O 1
ATOM 1464 N N . GLY A 1 180 ? 30.524 14.906 -39.850 1.00 57.75 180 GLY A N 1
ATOM 1465 C CA . GLY A 1 180 ? 31.619 15.126 -38.915 1.00 57.75 180 GLY A CA 1
ATOM 1466 C C . GLY A 1 180 ? 31.180 16.065 -37.784 1.00 57.75 180 GLY A C 1
ATOM 1467 O O . GLY A 1 180 ? 30.197 16.795 -37.941 1.00 57.75 180 GLY A O 1
ATOM 1468 N N . PRO A 1 181 ? 31.893 16.078 -36.644 1.00 60.03 181 PRO A N 1
ATOM 1469 C CA . PRO A 1 181 ? 31.535 16.909 -35.489 1.00 60.03 181 PRO A CA 1
ATOM 1470 C C . PRO A 1 181 ? 31.366 18.404 -35.824 1.00 60.03 181 PRO A C 1
ATOM 1472 O O . PRO A 1 181 ? 30.685 19.102 -35.079 1.00 60.03 181 PRO A O 1
ATOM 1475 N N . ASP A 1 182 ? 31.893 18.854 -36.969 1.00 56.53 182 ASP A N 1
ATOM 1476 C CA . ASP A 1 182 ? 31.870 20.243 -37.431 1.00 56.53 182 ASP A CA 1
ATOM 1477 C C . ASP A 1 182 ? 31.027 20.489 -38.705 1.00 56.53 182 ASP A C 1
ATOM 1479 O O . ASP A 1 182 ? 31.041 21.588 -39.252 1.00 56.53 182 ASP A O 1
ATOM 1483 N N . GLY A 1 183 ? 30.249 19.506 -39.182 1.00 52.25 183 GLY A N 1
ATOM 1484 C CA . GLY A 1 183 ? 29.307 19.713 -40.295 1.00 52.25 183 GLY A CA 1
ATOM 1485 C C . GLY A 1 183 ? 29.941 19.989 -41.668 1.00 52.25 183 GLY A C 1
ATOM 1486 O O . GLY A 1 183 ? 29.267 20.533 -42.544 1.00 52.25 183 GLY A O 1
ATOM 1487 N N . GLU A 1 184 ? 31.204 19.619 -41.885 1.00 46.31 184 GLU A N 1
ATOM 1488 C CA . GLU A 1 184 ? 31.839 19.713 -43.205 1.00 46.31 184 GLU A CA 1
ATOM 1489 C C . GLU A 1 184 ? 31.466 18.506 -44.092 1.00 46.31 184 GLU A C 1
ATOM 1491 O O . GLU A 1 184 ? 31.475 17.368 -43.610 1.00 46.31 184 GLU A O 1
ATOM 1496 N N . PRO A 1 185 ? 31.111 18.719 -45.377 1.00 45.03 185 PRO A N 1
ATOM 1497 C CA . PRO A 1 185 ? 30.782 17.630 -46.288 1.00 45.03 185 PRO A CA 1
ATOM 1498 C C . PRO A 1 185 ? 32.020 16.783 -46.599 1.00 45.03 185 PRO A C 1
ATOM 1500 O O . PRO A 1 185 ? 33.118 17.312 -46.782 1.00 45.03 185 PRO A O 1
ATOM 1503 N N . ALA A 1 186 ? 31.813 15.466 -46.690 1.00 51.47 186 ALA A N 1
ATOM 1504 C CA . ALA A 1 186 ? 32.830 14.495 -47.071 1.00 51.47 186 ALA A CA 1
ATOM 1505 C C . ALA A 1 186 ? 33.546 14.945 -48.352 1.00 51.47 186 ALA A C 1
ATOM 1507 O O . ALA A 1 186 ? 32.916 15.203 -49.380 1.00 51.47 186 ALA A O 1
ATOM 1508 N N . MET A 1 187 ? 34.871 15.063 -48.265 1.00 52.09 187 MET A N 1
ATOM 1509 C CA . MET A 1 187 ? 35.730 15.378 -49.399 1.00 52.09 187 MET A CA 1
ATOM 1510 C C . MET A 1 187 ? 35.518 14.318 -50.481 1.00 52.09 187 MET A C 1
ATOM 1512 O O . MET A 1 187 ? 35.919 13.165 -50.318 1.00 52.09 187 MET A O 1
ATOM 1516 N N . ASP A 1 188 ? 34.895 14.728 -51.588 1.00 49.28 188 ASP A N 1
ATOM 1517 C CA . ASP A 1 188 ? 34.864 13.976 -52.836 1.00 49.28 188 ASP A CA 1
ATOM 1518 C C . ASP A 1 188 ? 36.313 13.678 -53.233 1.00 49.28 188 ASP A C 1
ATOM 1520 O O . ASP A 1 188 ? 37.047 14.545 -53.713 1.00 49.28 188 ASP A O 1
ATOM 1524 N N . THR A 1 189 ? 36.758 12.445 -52.994 1.00 54.78 189 THR A N 1
ATOM 1525 C CA . THR A 1 189 ? 38.042 11.944 -53.495 1.00 54.78 189 THR A CA 1
ATOM 1526 C C . THR A 1 189 ? 37.880 11.578 -54.969 1.00 54.78 189 THR A C 1
ATOM 1528 O O . THR A 1 189 ? 38.120 10.456 -55.415 1.00 54.78 189 THR A O 1
ATOM 1531 N N . GLY A 1 190 ? 37.454 12.569 -55.751 1.00 49.44 190 GLY A N 1
ATOM 1532 C CA . GLY A 1 190 ? 37.389 12.521 -57.193 1.00 49.44 190 GLY A CA 1
ATOM 1533 C C . GLY A 1 190 ? 38.793 12.366 -57.771 1.00 49.44 190 GLY A C 1
ATOM 1534 O O . GLY A 1 190 ? 39.586 13.299 -57.765 1.00 49.44 190 GLY A O 1
ATOM 1535 N N . ARG A 1 191 ? 39.068 11.152 -58.263 1.00 49.09 191 ARG A N 1
ATOM 1536 C CA . ARG A 1 191 ? 39.944 10.800 -59.394 1.00 49.09 191 ARG A CA 1
ATOM 1537 C C . ARG A 1 191 ? 41.258 11.593 -59.507 1.00 49.09 191 ARG A C 1
ATOM 1539 O O . ARG A 1 191 ? 41.287 12.720 -59.990 1.00 49.09 191 ARG A O 1
ATOM 1546 N N . ALA A 1 192 ? 42.365 10.924 -59.178 1.00 53.72 192 ALA A N 1
ATOM 1547 C CA . ALA A 1 192 ? 43.722 11.419 -59.409 1.00 53.72 192 ALA A CA 1
ATOM 1548 C C . ALA A 1 192 ? 43.900 11.969 -60.846 1.00 53.72 192 ALA A C 1
ATOM 1550 O O . ALA A 1 192 ? 43.481 11.298 -61.798 1.00 53.72 192 ALA A O 1
ATOM 1551 N N . PRO A 1 193 ? 44.511 13.156 -61.026 1.00 53.31 193 PRO A N 1
ATOM 1552 C CA . PRO A 1 193 ? 44.799 13.682 -62.351 1.00 53.31 193 PRO A CA 1
ATOM 1553 C C . PRO A 1 193 ? 45.888 12.823 -63.003 1.00 53.31 193 PRO A C 1
ATOM 1555 O O . PRO A 1 193 ? 46.947 12.588 -62.419 1.00 53.31 193 PRO A O 1
ATOM 1558 N N . ASP A 1 194 ? 45.605 12.328 -64.205 1.00 56.12 194 ASP A N 1
ATOM 1559 C CA . ASP A 1 194 ? 46.556 11.583 -65.025 1.00 56.12 194 ASP A CA 1
ATOM 1560 C C . ASP A 1 194 ? 47.661 12.544 -65.495 1.00 56.12 194 ASP A C 1
ATOM 1562 O O . ASP A 1 194 ? 47.408 13.501 -66.226 1.00 56.12 194 ASP A O 1
ATOM 1566 N N . LEU A 1 195 ? 48.890 12.333 -65.022 1.00 59.28 195 LEU A N 1
ATOM 1567 C CA . LEU A 1 195 ? 50.039 13.223 -65.237 1.00 59.28 195 LEU A CA 1
ATOM 1568 C C . LEU A 1 195 ? 50.670 13.094 -66.638 1.00 59.28 195 LEU A C 1
ATOM 1570 O O . LEU A 1 195 ? 51.782 13.575 -66.850 1.00 59.28 195 LEU A O 1
ATOM 1574 N N . ASN A 1 196 ? 49.997 12.460 -67.601 1.00 55.69 196 ASN A N 1
ATOM 1575 C CA . ASN A 1 196 ? 50.620 12.064 -68.867 1.00 55.69 196 ASN A CA 1
ATOM 1576 C C . ASN A 1 196 ? 50.285 12.924 -70.099 1.00 55.69 196 ASN A C 1
ATOM 1578 O O . ASN A 1 196 ? 50.698 12.567 -71.199 1.00 55.69 196 ASN A O 1
ATOM 1582 N N . GLU A 1 197 ? 49.604 14.065 -69.955 1.00 53.59 197 GLU A N 1
ATOM 1583 C CA . GLU A 1 197 ? 49.235 14.912 -71.111 1.00 53.59 197 GLU A CA 1
ATOM 1584 C C . GLU A 1 197 ? 50.048 16.218 -71.249 1.00 53.59 197 GLU A C 1
ATOM 1586 O O . GLU A 1 197 ? 49.789 17.023 -72.136 1.00 53.59 197 GLU A O 1
ATOM 1591 N N . ALA A 1 198 ? 51.084 16.436 -70.428 1.00 47.09 198 ALA A N 1
ATOM 1592 C CA . ALA A 1 198 ? 51.895 17.665 -70.472 1.00 47.09 198 ALA A CA 1
ATOM 1593 C C . ALA A 1 198 ? 53.171 17.578 -71.340 1.00 47.09 198 ALA A C 1
ATOM 1595 O O . ALA A 1 198 ? 54.043 18.441 -71.238 1.00 47.09 198 ALA A O 1
ATOM 1596 N N . VAL A 1 199 ? 53.306 16.558 -72.195 1.00 51.28 199 VAL A N 1
ATOM 1597 C CA . VAL A 1 199 ? 54.401 16.482 -73.177 1.00 51.28 199 VAL A CA 1
ATOM 1598 C C . VAL A 1 199 ? 53.854 16.083 -74.544 1.00 51.28 199 VAL A C 1
ATOM 1600 O O . VAL A 1 199 ? 53.882 14.910 -74.919 1.00 51.28 199 VAL A O 1
ATOM 1603 N N . ARG A 1 200 ? 53.389 17.077 -75.307 1.00 42.28 200 ARG A N 1
ATOM 1604 C CA . ARG A 1 200 ? 53.555 17.132 -76.765 1.00 42.28 200 ARG A CA 1
ATOM 1605 C C . ARG A 1 200 ? 53.311 18.524 -77.322 1.00 42.28 200 ARG A C 1
ATOM 1607 O O . ARG A 1 200 ? 52.340 19.170 -76.882 1.00 42.28 200 ARG A O 1
#

Radius of gyration: 42.16 Å; chains: 1; bounding box: 102×54×137 Å

pLDDT: mean 77.12, std 19.1, range [34.16, 98.5]

Sequence (200 aa):
MASKRPAPQDSPGVSSSAPSAKKVHFEPFRIGQVSTLEEMDMKTLQFQNRKLAQRLDQRIRQESELRARVEQLEKRQTSDEGVLTVVNRYWNQLNEDLRVLLQRFDSEAWDESEQRNEAEATTSFLGMLLHWDREELDEKLAQRVQVSTRAIAKLLQAFDRLVQRNHKVMLALQGEEPPGPDGEPAMDTGRAPDLNEAVR

Foldseek 3Di:
DDDDDDDDDDDDDDDDPDPPPPPPDDDDDDDDDDDDPVSVVVVVVVVVVVVVVVVVVVVVVVVVVVVVVVVVVVVVVVVVLVVVVVVLVVLLVLLVVLLVLLCVLCVPLDDPVVSVVLNVLSVCLSVCVVVDDPVRNVVSVVVSVVSSVVSVVSSVVSVVVSVVVVVCVVCVVVVQDDQPPVRDGDPPPPDDDDPPPPDD